Protein 9L37 (pdb70)

Secondary structure (DSSP, 8-state):
--EEEEEEESTTT-----TTSPPPBTTBTT-SS-TT-SSSSSS--HHHHHHHTS-SS-EEEEE---TT--S-TTTS--SS--HHHHHHHHHHHTTT--TTS---TTTEEEEEE--HHHHHHHTTTS-HHHHHHHHHHHHHHHHHHHHHHT--EEEEEPPP-GGGSHHHHTT-HHHHHHHHHHHHHHHHHHHHHHHHHHHHHSS-EEEEE-HHHHHHHHHHSGGGGT-S-SS-B-TTSSSSSEEETTEE-HHHHHHHHHHHHHHTGGGS--

Foldseek 3Di:
DEFEEEEEEAQLQWAPADLPAQFADQVQQARDDHQQHRHLANGHFLQSCLQPPLWPDHYHYDYLYYHQEAQDCVQPRTDPSHRLVSLVVCVVRPLQCDPSRNDAQQRYEYEYEHDPNVLVRCLVPDDLQPRLLVSLVSVLVSVVVSVVSHHAEYEYEQHALLLPFQVNVVVDPVSSVSSVVSSVSNRVVNVVSVVVVCVVVVRHHYFYHHNHVVLVVCQVPVVVLPEPHNYDEDCNNPNHQHNDRRYGHRSVRNVSSVVCSVRCVVVPTD

B-factor: mean 18.05, std 9.29, range [8.34, 75.76]

InterPro domains:
  IPR001087 GDSL lipase/esterase [PF00657] (42-294)
  IPR036514 SGNH hydrolase superfamily [G3DSA:3.40.50.1110] (28-302)
  IPR051058 GDSL Esterase/Lipase Enzyme [PTHR45648] (40-288)

Nearest PDB structures (foldseek):
  6uqz-assembly2_B  TM=7.767E-01  e=3.751E-15  Pseudomonas aeruginosa PAO1
  6ur1-assembly2_B  TM=7.594E-01  e=5.107E-15  Pseudomonas aeruginosa PAO1
  8a26-assembly1_A  TM=7.362E-01  e=2.245E-14  Legionella pneumophila str. Corby
  8h0c-assembly1_A  TM=7.164E-01  e=1.719E-13  Vibrio alginolyticus
  8h09-assembly1_A  TM=7.282E-01  e=3.465E-11  Vibrio alginolyticus

Radius of gyration: 17.54 Å; Cα contacts (8 Å, |Δi|>4): 556; chains: 1; bounding box: 45×49×35 Å

Structure (mmCIF, N/CA/C/O backbone):
data_9L37
#
_entry.id   9L37
#
_cell.length_a   79.234
_cell.length_b   79.234
_cell.length_c   92.052
_cell.angle_alpha   90.00
_cell.angle_beta   90.00
_cell.angle_gamma   120.00
#
_symmetry.space_group_name_H-M   'P 32 2 1'
#
loop_
_entity.id
_entity.type
_entity.pdbx_description
1 polymer 'Cellulose-binding GDSL lipase/acylhydrolase'
2 water water
#
loop_
_atom_site.group_PDB
_atom_site.id
_atom_site.type_symbol
_atom_site.label_atom_id
_atom_site.label_alt_id
_atom_site.label_comp_id
_atom_site.label_asym_id
_atom_site.label_entity_id
_atom_site.label_seq_id
_atom_site.pdbx_PDB_ins_code
_atom_site.Cartn_x
_atom_site.Cartn_y
_atom_site.Cartn_z
_atom_site.occupancy
_atom_site.B_iso_or_equiv
_atom_site.auth_seq_id
_atom_site.auth_comp_id
_atom_site.auth_asym_id
_atom_site.auth_atom_id
_atom_site.pdbx_PDB_model_num
ATOM 1 N N . ASN A 1 24 ? 27.639 28.876 1.383 1.00 48.03 24 ASN A N 1
ATOM 2 C CA . ASN A 1 24 ? 26.689 27.904 0.832 1.00 35.85 24 ASN A CA 1
ATOM 3 C C . ASN A 1 24 ? 27.279 26.513 0.730 1.00 30.05 24 ASN A C 1
ATOM 4 O O . ASN A 1 24 ? 27.695 26.080 -0.353 1.00 29.76 24 ASN A O 1
ATOM 9 N N . PRO A 1 25 ? 27.307 25.797 1.844 1.00 22.75 25 PRO A N 1
ATOM 10 C CA . PRO A 1 25 ? 27.920 24.472 1.840 1.00 16.96 25 PRO A CA 1
ATOM 11 C C . PRO A 1 25 ? 27.033 23.402 1.216 1.00 17.04 25 PRO A C 1
ATOM 12 O O . PRO A 1 25 ? 25.809 23.540 1.090 1.00 18.55 25 PRO A O 1
ATOM 16 N N . THR A 1 26 ? 27.698 22.322 0.833 1.00 15.35 26 THR A N 1
ATOM 17 C CA . THR A 1 26 ? 27.061 21.046 0.544 1.00 14.35 26 THR A CA 1
ATOM 18 C C . THR A 1 26 ? 27.228 20.194 1.788 1.00 13.99 26 THR A C 1
ATOM 19 O O . THR A 1 26 ? 28.344 20.074 2.295 1.00 14.18 26 THR A O 1
ATOM 23 N N . TYR A 1 27 ? 26.126 19.622 2.288 1.00 12.33 27 TYR A N 1
ATOM 24 C CA . TYR A 1 27 ? 26.145 18.759 3.473 1.00 11.29 27 TYR A CA 1
ATOM 25 C C . TYR A 1 27 ? 26.250 17.337 2.956 1.00 10.64 27 TYR A C 1
ATOM 26 O O . TYR A 1 27 ? 25.307 16.842 2.336 1.00 13.27 27 TYR A O 1
ATOM 35 N N . PHE A 1 28 ? 27.393 16.685 3.176 1.00 10.18 28 PHE A N 1
ATOM 36 C CA . PHE A 1 28 ? 27.684 15.368 2.579 1.00 10.10 28 PHE A CA 1
ATOM 37 C C . PHE A 1 28 ? 27.596 14.330 3.688 1.00 9.99 28 PHE A C 1
ATOM 38 O O . PHE A 1 28 ? 28.527 14.180 4.488 1.00 10.19 28 PHE A O 1
ATOM 46 N N . PHE A 1 29 ? 26.457 13.639 3.757 1.00 9.56 29 PHE A N 1
ATOM 47 C CA . PHE A 1 29 ? 26.225 12.577 4.748 1.00 8.69 29 PHE A CA 1
ATOM 48 C C . PHE A 1 29 ? 26.598 11.247 4.113 1.00 9.47 29 PHE A C 1
ATOM 49 O O . PHE A 1 29 ? 26.065 10.909 3.052 1.00 10.12 29 PHE A O 1
ATOM 57 N N . THR A 1 30 ? 27.526 10.508 4.739 1.00 9.63 30 THR A N 1
ATOM 58 C CA . THR A 1 30 ? 27.965 9.246 4.165 1.00 9.96 30 THR A CA 1
ATOM 59 C C . THR A 1 30 ? 27.724 8.102 5.137 1.00 9.70 30 THR A C 1
ATOM 60 O O . THR A 1 30 ? 27.717 8.271 6.361 1.00 10.35 30 THR A O 1
ATOM 64 N N . PHE A 1 31 ? 27.533 6.932 4.546 1.00 9.52 31 PHE A N 1
ATOM 65 C CA . PHE A 1 31 ? 27.131 5.701 5.204 1.00 10.49 31 PHE A CA 1
ATOM 66 C C . PHE A 1 31 ? 27.919 4.580 4.542 1.00 11.22 31 PHE A C 1
ATOM 67 O O . PHE A 1 31 ? 28.054 4.569 3.303 1.00 11.01 31 PHE A O 1
ATOM 75 N N . GLY A 1 32 ? 28.413 3.628 5.346 1.00 9.57 32 GLY A N 1
ATOM 76 C CA . GLY A 1 32 ? 29.230 2.579 4.747 1.00 10.16 32 GLY A CA 1
ATOM 77 C C . GLY A 1 32 ? 30.025 1.792 5.790 1.00 9.36 32 GLY A C 1
ATOM 78 O O . GLY A 1 32 ? 29.618 1.681 6.956 1.00 9.66 32 GLY A O 1
ATOM 79 N N . ASP A 1 33 ? 31.148 1.217 5.318 1.00 10.21 33 ASP A N 1
ATOM 80 C CA . ASP A 1 33 ? 31.908 0.220 6.081 1.00 10.10 33 ASP A CA 1
ATOM 81 C C . ASP A 1 33 ? 33.338 0.713 6.248 1.00 9.94 33 ASP A C 1
ATOM 82 O O . ASP A 1 33 ? 33.587 1.925 6.210 1.00 10.34 33 ASP A O 1
ATOM 87 N N . SER A 1 34 ? 34.290 -0.207 6.405 1.00 11.07 34 SER A N 1
ATOM 88 C CA . SER A 1 34 ? 35.673 0.203 6.682 1.00 11.92 34 SER A CA 1
ATOM 89 C C . SER A 1 34 ? 36.347 0.878 5.490 1.00 12.43 34 SER A C 1
ATOM 90 O O . SER A 1 34 ? 37.347 1.594 5.693 1.00 12.66 34 SER A O 1
ATOM 93 N N . TYR A 1 35 ? 35.798 0.731 4.281 1.00 11.38 35 TYR A N 1
ATOM 94 C CA . TYR A 1 35 ? 36.324 1.467 3.141 1.00 10.58 35 TYR A CA 1
ATOM 95 C C . TYR A 1 35 ? 35.971 2.943 3.232 1.00 12.57 35 TYR A C 1
ATOM 96 O O . TYR A 1 35 ? 36.534 3.765 2.481 1.00 12.04 35 TYR A O 1
ATOM 105 N N . SER A 1 36 ? 35.051 3.287 4.136 1.00 10.71 36 SER A N 1
ATOM 106 C CA . SER A 1 36 ? 34.598 4.655 4.316 1.00 10.62 36 SER A CA 1
ATOM 107 C C . SER A 1 36 ? 34.815 5.222 5.723 1.00 9.76 36 SER A C 1
ATOM 108 O O . SER A 1 36 ? 34.799 6.456 5.862 1.00 10.82 36 SER A O 1
ATOM 111 N N . GLN A 1 37 ? 35.063 4.391 6.731 1.00 10.05 37 GLN A N 1
ATOM 112 C CA . GLN A 1 37 ? 35.127 4.889 8.102 1.00 10.19 37 GLN A CA 1
ATOM 113 C C . GLN A 1 37 ? 36.185 5.978 8.262 1.00 11.37 37 GLN A C 1
ATOM 114 O O . GLN A 1 37 ? 37.290 5.903 7.686 1.00 11.68 37 GLN A O 1
ATOM 120 N N . THR A 1 38 ? 35.876 6.974 9.108 1.00 11.73 38 THR A N 1
ATOM 121 C CA . THR A 1 38 ? 36.884 7.887 9.626 1.00 11.04 38 THR A CA 1
ATOM 122 C C . THR A 1 38 ? 36.810 8.036 11.139 1.00 13.27 38 THR A C 1
ATOM 123 O O . THR A 1 38 ? 37.625 8.773 11.708 1.00 15.08 38 THR A O 1
ATOM 127 N N . GLY A 1 39 ? 35.858 7.398 11.801 1.00 12.65 39 GLY A N 1
ATOM 128 C CA . GLY A 1 39 ? 35.724 7.615 13.239 1.00 14.11 39 GLY A CA 1
ATOM 129 C C . GLY A 1 39 ? 35.032 8.905 13.642 1.00 12.87 39 GLY A C 1
ATOM 130 O O . GLY A 1 39 ? 35.151 9.325 14.803 1.00 13.21 39 GLY A O 1
ATOM 131 N N . PHE A 1 40 ? 34.258 9.470 12.733 1.00 13.68 40 PHE A N 1
ATOM 132 C CA . PHE A 1 40 ? 33.466 10.668 13.080 1.00 11.67 40 PHE A CA 1
ATOM 133 C C . PHE A 1 40 ? 32.458 10.374 14.194 1.00 14.29 40 PHE A C 1
ATOM 134 O O . PHE A 1 40 ? 31.701 9.417 14.094 1.00 15.27 40 PHE A O 1
ATOM 142 N N . SER A 1 41 ? 32.468 11.229 15.210 1.00 14.42 41 SER A N 1
ATOM 143 C CA . SER A 1 41 ? 31.484 11.135 16.308 1.00 13.56 41 SER A CA 1
ATOM 144 C C . SER A 1 41 ? 30.458 12.255 16.161 1.00 14.75 41 SER A C 1
ATOM 145 O O . SER A 1 41 ? 30.825 13.403 15.996 1.00 14.59 41 SER A O 1
ATOM 148 N N . ALA A 1 42 ? 29.200 11.886 16.313 1.00 14.54 42 ALA A N 1
ATOM 149 C CA . ALA A 1 42 ? 28.127 12.894 16.278 1.00 15.34 42 ALA A CA 1
ATOM 150 C C . ALA A 1 42 ? 28.152 13.771 17.532 1.00 15.03 42 ALA A C 1
ATOM 151 O O . ALA A 1 42 ? 27.475 14.783 17.555 1.00 20.05 42 ALA A O 1
ATOM 153 N N A SER A 1 43 ? 28.934 13.375 18.540 0.50 14.37 43 SER A N 1
ATOM 154 N N B SER A 1 43 ? 28.937 13.378 18.539 0.50 14.37 43 SER A N 1
ATOM 155 C CA A SER A 1 43 ? 29.058 14.194 19.776 0.50 16.03 43 SER A CA 1
ATOM 156 C CA B SER A 1 43 ? 29.064 14.187 19.781 0.50 16.03 43 SER A CA 1
ATOM 157 C C A SER A 1 43 ? 30.412 14.913 19.797 0.50 15.88 43 SER A C 1
ATOM 158 C C B SER A 1 43 ? 30.401 14.934 19.786 0.50 15.88 43 SER A C 1
ATOM 159 O O A SER A 1 43 ? 30.612 15.751 20.683 0.50 17.46 43 SER A O 1
ATOM 160 O O B SER A 1 43 ? 30.615 15.754 20.685 0.50 17.46 43 SER A O 1
ATOM 165 N N . GLY A 1 44 ? 31.187 14.775 18.719 1.00 14.46 44 GLY A N 1
ATOM 166 C CA . GLY A 1 44 ? 32.484 15.469 18.629 1.00 14.52 44 GLY A CA 1
ATOM 167 C C . GLY A 1 44 ? 32.371 16.788 17.890 1.00 14.86 44 GLY A C 1
ATOM 168 O O . GLY A 1 44 ? 31.259 17.216 17.595 1.00 15.23 44 GLY A O 1
ATOM 169 N N . THR A 1 45 ? 33.517 17.410 17.608 1.00 14.91 45 THR A N 1
ATOM 170 C CA . THR A 1 45 ? 33.520 18.702 16.889 1.00 13.02 45 THR A CA 1
ATOM 171 C C . THR A 1 45 ? 32.751 18.556 15.593 1.00 14.85 45 THR A C 1
ATOM 172 O O . THR A 1 45 ? 33.009 17.616 14.861 1.00 15.23 45 THR A O 1
ATOM 176 N N . GLN A 1 46 ? 31.844 19.491 15.336 1.00 14.43 46 GLN A N 1
ATOM 177 C CA . GLN A 1 46 ? 30.974 19.329 14.156 1.00 14.45 46 GLN A CA 1
ATOM 178 C C . GLN A 1 46 ? 31.599 20.027 12.946 1.00 12.83 46 GLN A C 1
ATOM 179 O O . GLN A 1 46 ? 32.407 20.933 13.105 1.00 15.48 46 GLN A O 1
ATOM 185 N N . PRO A 1 47 ? 31.246 19.581 11.741 1.00 12.07 47 PRO A N 1
ATOM 186 C CA . PRO A 1 47 ? 31.767 20.215 10.544 1.00 12.87 47 PRO A CA 1
ATOM 187 C C . PRO A 1 47 ? 31.518 21.707 10.433 1.00 14.84 47 PRO A C 1
ATOM 188 O O . PRO A 1 47 ? 30.431 22.178 10.771 1.00 1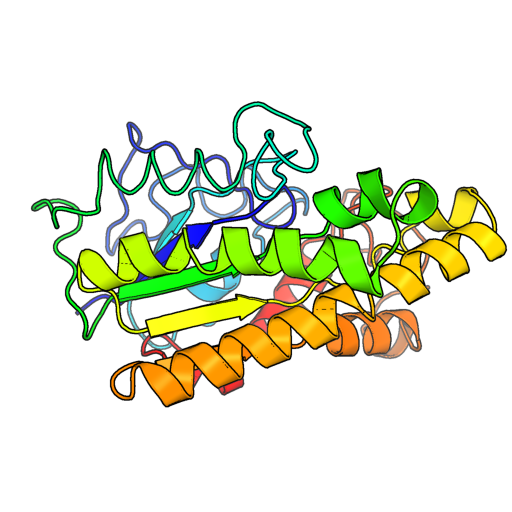5.00 47 PRO A O 1
ATOM 192 N N . SER A 1 48 ? 32.531 22.416 9.946 1.00 14.01 48 SER A N 1
ATOM 193 C CA . SER A 1 48 ? 32.430 23.873 9.732 1.00 13.20 48 SER A CA 1
ATOM 194 C C . SER A 1 48 ? 33.319 24.241 8.548 1.00 13.67 48 SER A C 1
ATOM 195 O O . SER A 1 48 ? 34.083 23.409 8.090 1.00 13.21 48 SER A O 1
ATOM 198 N N . ALA A 1 49 ? 33.194 25.483 8.116 1.00 15.20 49 ALA A N 1
ATOM 199 C CA . ALA A 1 49 ? 34.035 25.926 7.008 1.00 15.55 49 ALA A CA 1
ATOM 200 C C . ALA A 1 49 ? 35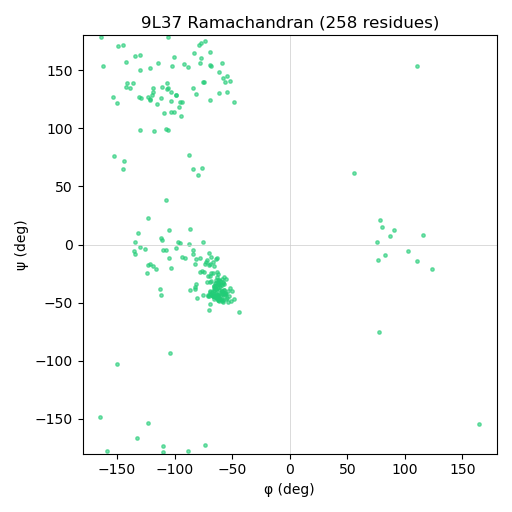.510 25.828 7.353 1.00 17.78 49 ALA A C 1
ATOM 201 O O . ALA A 1 49 ? 36.341 25.553 6.474 1.00 21.81 49 ALA A O 1
ATOM 203 N N . SER A 1 50 ? 35.861 26.071 8.606 1.00 16.10 50 SER A N 1
ATOM 204 C CA . SER A 1 50 ? 37.267 25.988 8.974 1.00 20.20 50 SER A CA 1
ATOM 205 C C . SER A 1 50 ? 37.684 24.555 9.289 1.00 21.63 50 SER A C 1
ATOM 206 O O . SER A 1 50 ? 38.879 24.288 9.473 1.00 20.87 50 SER A O 1
ATOM 209 N N . ASN A 1 51 ? 36.726 23.633 9.359 1.00 15.85 51 ASN A N 1
ATOM 210 C CA . ASN A 1 51 ? 37.018 22.236 9.790 1.00 15.22 51 ASN A CA 1
ATOM 211 C C . ASN A 1 51 ? 35.974 21.343 9.123 1.00 12.36 51 ASN A C 1
ATOM 212 O O . ASN A 1 51 ? 35.042 20.900 9.775 1.00 13.58 51 ASN A O 1
ATOM 217 N N . PRO A 1 52 ? 36.118 21.076 7.824 1.00 11.64 52 PRO A N 1
ATOM 218 C CA . PRO A 1 52 ? 35.016 20.428 7.093 1.00 11.23 52 PRO A CA 1
ATOM 219 C C . PRO A 1 52 ? 34.754 19.008 7.494 1.00 12.97 52 PRO A C 1
ATOM 220 O O . PRO A 1 52 ? 33.633 18.551 7.264 1.00 11.26 52 PRO A O 1
ATOM 224 N N . MET A 1 53 ? 35.724 18.277 8.044 1.00 12.09 53 MET A N 1
ATOM 225 C CA . MET A 1 53 ? 35.446 16.915 8.475 1.00 10.54 53 MET A CA 1
ATOM 226 C C . MET A 1 53 ? 34.802 16.839 9.855 1.00 11.61 53 MET A C 1
ATOM 227 O O . MET A 1 53 ? 34.270 15.783 10.207 1.00 11.59 53 MET A O 1
ATOM 232 N N . GLY A 1 54 ? 34.878 17.916 10.623 1.00 12.01 54 GLY A N 1
ATOM 233 C CA . GLY A 1 54 ? 34.402 17.916 12.017 1.00 11.96 54 GLY A CA 1
ATOM 234 C C . GLY A 1 54 ? 35.383 17.235 12.961 1.00 12.26 54 GLY A C 1
ATOM 235 O O . GLY A 1 54 ? 36.060 17.930 13.712 1.00 13.42 54 GLY A O 1
ATOM 236 N N . ASN A 1 55 ? 35.419 15.915 12.919 1.00 11.76 55 ASN A N 1
ATOM 237 C CA . ASN A 1 55 ? 36.305 15.117 13.782 1.00 11.20 55 ASN A CA 1
ATOM 238 C C . ASN A 1 55 ? 36.383 13.744 13.122 1.00 10.93 55 ASN A C 1
ATOM 239 O O . ASN A 1 55 ? 35.456 13.394 12.372 1.00 11.20 55 ASN A O 1
ATOM 244 N N . PRO A 1 56 ? 37.472 12.991 13.322 1.00 11.08 56 PRO A N 1
ATOM 245 C CA . PRO A 1 56 ? 38.755 13.459 13.855 1.00 11.16 56 PRO A CA 1
ATOM 246 C C . PRO A 1 56 ? 39.455 14.288 12.764 1.00 13.45 56 PRO A C 1
ATOM 247 O O . PRO A 1 56 ? 38.868 14.582 11.727 1.00 13.19 56 PRO A O 1
ATOM 251 N N . ASP A 1 57 ? 40.721 14.691 12.968 1.00 15.90 57 ASP A N 1
ATOM 252 C CA . ASP A 1 57 ? 41.457 15.412 11.938 1.00 14.13 57 ASP A CA 1
ATOM 253 C C . ASP A 1 57 ? 41.465 14.623 10.632 1.00 12.98 57 ASP A C 1
ATOM 254 O O . ASP A 1 57 ? 41.514 13.382 10.631 1.00 15.11 57 ASP A O 1
ATOM 259 N N . LEU A 1 58 ? 41.413 15.366 9.522 1.00 15.07 58 LEU A N 1
ATOM 260 C CA . LEU A 1 58 ? 41.583 14.805 8.183 1.00 13.93 58 LEU A CA 1
ATOM 261 C C . LEU A 1 58 ? 42.811 13.921 8.163 1.00 17.29 58 LEU A C 1
ATOM 262 O O . LEU A 1 58 ? 43.917 14.366 8.513 1.00 17.20 58 LEU A O 1
ATOM 267 N N . GLY A 1 59 ? 42.601 12.652 7.785 1.00 16.47 59 GLY A N 1
ATOM 268 C CA . GLY A 1 59 ? 43.675 11.686 7.673 1.00 17.03 59 GLY A CA 1
ATOM 269 C C . GLY A 1 59 ? 43.751 10.708 8.823 1.00 16.66 59 GLY A C 1
ATOM 270 O O . GLY A 1 59 ? 44.573 9.783 8.775 1.00 20.23 59 GLY A O 1
ATOM 271 N N . ILE A 1 60 ? 42.924 10.885 9.866 1.00 16.02 60 ILE A N 1
ATOM 272 C CA . ILE A 1 60 ? 42.872 9.969 10.995 1.00 17.51 60 ILE A CA 1
ATOM 273 C C . ILE A 1 60 ? 41.633 9.075 10.840 1.00 16.75 60 ILE A C 1
ATOM 274 O O . ILE A 1 60 ? 40.628 9.465 10.230 1.00 15.45 60 ILE A O 1
ATOM 279 N N . GLY A 1 61 ? 41.685 7.872 11.427 1.00 14.80 61 GLY A N 1
ATOM 280 C CA . GLY A 1 61 ? 40.538 7.007 11.600 1.00 14.81 61 GLY A CA 1
ATOM 281 C C . GLY A 1 61 ? 40.221 6.075 10.450 1.00 12.27 61 GLY A C 1
ATOM 282 O O . GLY A 1 61 ? 39.176 5.406 10.483 1.00 13.42 61 GLY A O 1
ATOM 283 N N . THR A 1 62 ? 41.073 5.998 9.435 1.00 14.36 62 THR A N 1
ATOM 284 C CA . THR A 1 62 ? 40.754 5.307 8.198 1.00 13.09 62 THR A CA 1
ATOM 285 C C . THR A 1 62 ? 41.510 3.986 8.131 1.00 11.27 62 THR A C 1
ATOM 286 O O . THR A 1 62 ? 42.320 3.654 8.984 1.00 13.32 62 THR A O 1
ATOM 290 N N . THR A 1 63 ? 41.260 3.255 7.044 1.00 12.49 63 THR A N 1
ATOM 291 C CA . THR A 1 63 ? 41.989 2.033 6.715 1.00 11.12 63 THR A CA 1
ATOM 292 C C . THR A 1 63 ? 42.941 2.256 5.537 1.00 11.32 63 THR A C 1
ATOM 293 O O . THR A 1 63 ? 43.112 1.380 4.678 1.00 12.84 63 THR A O 1
ATOM 297 N N . THR A 1 64 ? 43.592 3.435 5.480 1.00 13.12 64 THR A N 1
ATOM 298 C CA . THR A 1 64 ? 44.415 3.818 4.295 1.00 12.46 64 THR A CA 1
ATOM 299 C C . THR A 1 64 ? 45.757 4.417 4.650 1.00 11.98 64 THR A C 1
ATOM 300 O O . THR A 1 64 ? 46.503 4.664 3.717 1.00 14.10 64 THR A O 1
ATOM 304 N N . ASN A 1 65 ? 46.046 4.650 5.921 1.00 12.20 65 ASN A N 1
ATOM 305 C CA . ASN A 1 65 ? 47.225 5.380 6.394 1.00 13.07 65 ASN A CA 1
ATOM 306 C C . ASN A 1 65 ? 47.097 6.893 6.209 1.00 14.25 65 ASN A C 1
ATOM 307 O O . ASN A 1 65 ? 48.031 7.614 6.565 1.00 15.89 65 ASN A O 1
ATOM 312 N N . GLY A 1 66 ? 45.976 7.401 5.709 1.00 12.82 66 GLY A N 1
ATOM 313 C CA . GLY A 1 66 ? 45.861 8.830 5.492 1.00 12.77 66 GLY A CA 1
ATOM 314 C C . GLY A 1 66 ? 44.405 9.176 5.279 1.00 12.11 66 GLY A C 1
ATOM 315 O O . GLY A 1 66 ? 43.495 8.490 5.761 1.00 12.75 66 GLY A O 1
ATOM 316 N N . PRO A 1 67 ? 44.144 10.206 4.476 1.00 12.40 67 PRO A N 1
ATOM 317 C CA . PRO A 1 67 ? 42.759 10.434 4.055 1.00 11.26 67 PRO A CA 1
ATOM 318 C C . PRO A 1 67 ? 42.218 9.223 3.310 1.00 11.89 67 PRO A C 1
ATOM 319 O O . PRO A 1 67 ? 42.959 8.415 2.724 1.00 11.76 67 PRO A O 1
ATOM 323 N N . ASN A 1 68 ? 40.885 9.101 3.326 1.00 10.80 68 ASN A N 1
ATOM 324 C CA . ASN A 1 68 ? 40.218 8.167 2.444 1.00 11.17 68 ASN A CA 1
ATOM 325 C C . ASN A 1 68 ? 39.440 8.940 1.377 1.00 11.58 68 ASN A C 1
ATOM 326 O O . ASN A 1 68 ? 39.521 10.165 1.304 1.00 11.79 68 ASN A O 1
ATOM 331 N N . TRP A 1 69 ? 38.659 8.213 0.567 1.00 12.61 69 TRP A N 1
ATOM 332 C CA . TRP A 1 69 ? 37.970 8.853 -0.564 1.00 10.98 69 TRP A CA 1
ATOM 333 C C . TRP A 1 69 ? 37.057 9.984 -0.099 1.00 10.58 69 TRP A C 1
ATOM 334 O O . TRP A 1 69 ? 36.940 10.996 -0.809 1.00 11.59 69 TRP A O 1
ATOM 345 N N . ILE A 1 70 ? 36.454 9.856 1.095 1.00 11.58 70 ILE A N 1
ATOM 346 C CA . ILE A 1 70 ? 35.582 10.920 1.596 1.00 10.82 70 ILE A CA 1
ATOM 347 C C . ILE A 1 70 ? 36.400 12.140 1.996 1.00 10.00 70 ILE A C 1
ATOM 348 O O . ILE A 1 70 ? 36.025 13.272 1.700 1.00 12.22 70 ILE A O 1
ATOM 353 N N . GLY A 1 71 ? 37.520 11.924 2.690 1.00 10.15 71 GLY A N 1
ATOM 354 C CA . GLY A 1 71 ? 38.412 13.028 3.027 1.00 12.06 71 GLY A CA 1
ATOM 355 C C . GLY A 1 71 ? 38.924 13.752 1.794 1.00 10.77 71 GLY A C 1
ATOM 356 O O . GLY A 1 71 ? 38.973 14.996 1.746 1.00 12.09 71 GLY A O 1
ATOM 357 N N . TYR A 1 72 ? 39.305 12.989 0.767 1.00 11.52 72 TYR A N 1
ATOM 358 C CA . TYR A 1 72 ? 39.729 13.610 -0.486 1.00 12.38 72 TYR A CA 1
ATOM 359 C C . TYR A 1 72 ? 38.582 14.340 -1.194 1.00 11.07 72 TYR A C 1
ATOM 360 O O . TYR A 1 72 ? 38.772 15.464 -1.699 1.00 12.15 72 TYR A O 1
ATOM 369 N N . LEU A 1 73 ? 37.393 13.719 -1.273 1.00 11.95 73 LEU A N 1
ATOM 370 C CA . LEU A 1 73 ? 36.275 14.423 -1.909 1.00 12.54 73 LEU A CA 1
ATOM 371 C C . LEU A 1 73 ? 35.926 15.710 -1.178 1.00 11.08 73 LEU A C 1
ATOM 372 O O . LEU A 1 73 ? 35.506 16.685 -1.809 1.00 12.98 73 LEU A O 1
ATOM 377 N N . THR A 1 74 ? 36.089 15.724 0.144 1.00 12.35 74 THR A N 1
ATOM 378 C CA . THR A 1 74 ? 35.633 16.868 0.921 1.00 11.49 74 THR A CA 1
ATOM 379 C C . THR A 1 74 ? 36.642 18.007 0.895 1.00 13.23 74 THR A C 1
ATOM 380 O O . THR A 1 74 ? 36.254 19.177 0.844 1.00 14.09 74 THR A O 1
ATOM 384 N N . THR A 1 75 ? 37.925 17.679 0.899 1.00 13.64 75 THR A N 1
ATOM 385 C CA . THR A 1 75 ? 38.933 18.706 1.129 1.00 13.49 75 THR A CA 1
ATOM 386 C C . THR A 1 75 ? 39.867 18.946 -0.034 1.00 16.39 75 THR A C 1
ATOM 387 O O . THR A 1 75 ? 40.491 20.020 -0.064 1.00 15.49 75 THR A O 1
ATOM 391 N N . THR A 1 76 ? 40.011 18.001 -0.963 1.00 13.43 76 THR A N 1
ATOM 392 C CA . THR A 1 76 ? 40.950 18.118 -2.077 1.00 15.89 76 THR A CA 1
ATOM 393 C C . THR A 1 76 ? 40.253 18.265 -3.420 1.00 14.51 76 THR A C 1
ATOM 394 O O . THR A 1 76 ? 40.663 19.100 -4.242 1.00 20.58 76 THR A O 1
ATOM 398 N N . GLU A 1 77 ? 39.202 17.480 -3.672 1.00 14.12 77 GLU A N 1
ATOM 399 C CA . GLU A 1 77 ? 38.506 17.473 -4.960 1.00 14.70 77 GLU A CA 1
ATOM 400 C C . GLU A 1 77 ? 37.287 18.372 -4.963 1.00 16.83 77 GLU A C 1
ATOM 401 O O . GLU A 1 77 ? 36.602 18.453 -5.990 1.00 16.49 77 GLU A O 1
ATOM 407 N N . ASN A 1 78 ? 37.011 19.064 -3.860 1.00 14.48 78 ASN A N 1
ATOM 408 C CA . ASN A 1 78 ? 35.793 19.868 -3.758 1.00 14.60 78 ASN A CA 1
ATOM 409 C C . ASN A 1 78 ? 35.927 21.145 -4.603 1.00 16.19 78 ASN A C 1
ATOM 410 O O . ASN A 1 78 ? 36.987 21.778 -4.643 1.00 18.94 78 ASN A O 1
ATOM 415 N N . ALA A 1 79 ? 34.842 21.519 -5.275 1.00 14.98 79 ALA A N 1
ATOM 416 C CA . ALA A 1 79 ? 34.778 22.755 -6.049 1.00 16.36 79 ALA A CA 1
ATOM 417 C C . ALA A 1 79 ? 34.200 23.913 -5.247 1.00 17.90 79 ALA A C 1
ATOM 418 O O . ALA A 1 79 ? 34.249 25.060 -5.707 1.00 19.36 79 ALA A O 1
ATOM 420 N N . SER A 1 80 ? 33.638 23.631 -4.077 1.00 16.76 80 SER A N 1
ATOM 421 C CA . SER A 1 80 ? 33.003 24.601 -3.186 1.00 17.22 80 SER A CA 1
ATOM 422 C C . SER A 1 80 ? 33.008 23.947 -1.806 1.00 14.73 80 SER A C 1
ATOM 423 O O . SER A 1 80 ? 33.512 22.830 -1.646 1.00 15.99 80 SER A O 1
ATOM 426 N N . LEU A 1 81 ? 32.431 24.626 -0.814 1.00 14.82 81 LEU A N 1
ATOM 427 C CA . LEU A 1 81 ? 32.519 24.135 0.560 1.00 14.46 81 LEU A CA 1
ATOM 428 C C . LEU A 1 81 ? 31.682 22.859 0.714 1.00 13.62 81 LEU A C 1
ATOM 429 O O . LEU A 1 81 ? 30.463 22.866 0.460 1.00 15.03 81 LEU A O 1
ATOM 434 N N . VAL A 1 82 ? 32.324 21.791 1.171 1.00 12.23 82 VAL A N 1
ATOM 435 C CA . VAL A 1 82 ? 31.673 20.511 1.481 1.00 11.19 82 VAL A CA 1
ATOM 436 C C . VAL A 1 82 ? 31.880 20.239 2.966 1.00 12.13 82 VAL A C 1
ATOM 437 O O . VAL A 1 82 ? 33.003 20.350 3.474 1.00 13.00 82 VAL A O 1
ATOM 441 N N . LEU A 1 83 ? 30.804 19.890 3.665 1.00 11.63 83 LEU A N 1
ATOM 442 C CA . LEU A 1 83 ? 30.877 19.533 5.081 1.00 10.72 83 LEU A CA 1
ATOM 443 C C . LEU A 1 83 ? 30.562 18.045 5.194 1.00 12.26 83 LEU A C 1
ATOM 444 O O . LEU A 1 83 ? 29.511 17.590 4.699 1.00 11.25 83 LEU A O 1
ATOM 449 N N . SER A 1 84 ? 31.464 17.288 5.830 1.00 11.60 84 SER A N 1
ATOM 450 C CA . SER A 1 84 ? 31.371 15.828 5.857 1.00 9.92 84 SER A CA 1
ATOM 451 C C . SER A 1 84 ? 30.848 15.346 7.211 1.00 10.98 84 SER A C 1
ATOM 452 O O . SER A 1 84 ? 31.464 15.607 8.253 1.00 11.49 84 SER A O 1
ATOM 455 N N . TYR A 1 85 ? 29.743 14.583 7.184 1.00 10.14 85 TYR A N 1
ATOM 456 C CA . TYR A 1 85 ? 29.175 13.908 8.383 1.00 9.52 85 TYR A CA 1
ATOM 457 C C . TYR A 1 85 ? 29.254 12.444 8.036 1.00 10.60 85 TYR A C 1
ATOM 458 O O . TYR A 1 85 ? 28.355 11.932 7.383 1.00 10.76 85 TYR A O 1
ATOM 467 N N . ASN A 1 86 ? 30.290 11.778 8.510 1.00 9.61 86 ASN A N 1
ATOM 468 C CA . ASN A 1 86 ? 30.624 10.445 8.005 1.00 9.17 86 ASN A CA 1
ATOM 469 C C . ASN A 1 86 ? 30.254 9.361 9.001 1.00 9.54 86 ASN A C 1
ATOM 470 O O . ASN A 1 86 ? 31.005 9.077 9.934 1.00 11.43 86 ASN A O 1
ATOM 475 N N . LEU A 1 87 ? 29.092 8.749 8.768 1.00 9.96 87 LEU A N 1
ATOM 476 C CA . LEU A 1 87 ? 28.521 7.784 9.701 1.00 9.73 87 LEU A CA 1
ATOM 477 C C . LEU A 1 87 ? 29.001 6.355 9.464 1.00 11.21 87 LEU A C 1
ATOM 478 O O . LEU A 1 87 ? 28.600 5.457 10.215 1.00 11.43 87 LEU A O 1
ATOM 483 N N . ALA A 1 88 ? 29.871 6.124 8.483 1.00 10.56 88 ALA A N 1
ATOM 484 C CA . ALA A 1 88 ? 30.349 4.783 8.165 1.00 8.97 88 ALA A CA 1
ATOM 485 C C . ALA A 1 88 ? 31.091 4.145 9.334 1.00 11.51 88 ALA A C 1
ATOM 486 O O . ALA A 1 88 ? 31.748 4.816 10.137 1.00 11.91 88 ALA A O 1
ATOM 488 N N . ALA A 1 89 ? 30.995 2.822 9.418 1.00 9.94 89 ALA A N 1
ATOM 489 C CA . ALA A 1 89 ? 31.610 2.096 10.525 1.00 11.64 89 ALA A CA 1
ATOM 490 C C . ALA A 1 89 ? 32.193 0.782 10.021 1.00 11.38 89 ALA A C 1
ATOM 491 O O . ALA A 1 89 ? 31.567 0.059 9.233 1.00 10.34 89 ALA A O 1
ATOM 493 N N . GLY A 1 90 ? 33.397 0.476 10.469 1.00 12.12 90 GLY A N 1
ATOM 494 C CA . GLY A 1 90 ? 33.996 -0.816 10.168 1.00 10.67 90 GLY A CA 1
ATOM 495 C C . GLY A 1 90 ? 33.104 -1.980 10.518 1.00 11.49 90 GLY A C 1
ATOM 496 O O . GLY A 1 90 ? 32.433 -1.953 11.556 1.00 12.22 90 GLY A O 1
ATOM 497 N N . GLY A 1 91 ? 33.073 -3.016 9.676 1.00 12.80 91 GLY A N 1
ATOM 498 C CA . GLY A 1 91 ? 32.281 -4.225 9.977 1.00 13.11 91 GLY A CA 1
ATOM 499 C C . GLY A 1 91 ? 30.801 -4.075 9.660 1.00 15.50 91 GLY A C 1
ATOM 500 O O . GLY A 1 91 ? 30.028 -4.871 10.171 1.00 15.09 91 GLY A O 1
ATOM 501 N N . ALA A 1 92 ? 30.432 -3.059 8.887 1.00 9.94 92 ALA A N 1
ATOM 502 C CA . ALA A 1 92 ? 29.024 -2.873 8.604 1.00 10.16 92 ALA A CA 1
ATOM 503 C C . ALA A 1 92 ? 28.555 -3.727 7.435 1.00 10.03 92 ALA A C 1
ATOM 504 O O . ALA A 1 92 ? 29.163 -3.716 6.347 1.00 11.63 92 ALA A O 1
ATOM 506 N N . THR A 1 93 ? 27.396 -4.349 7.659 1.00 9.92 93 THR A N 1
ATOM 507 C CA . THR A 1 93 ? 26.623 -4.950 6.571 1.00 10.33 93 THR A CA 1
ATOM 508 C C . THR A 1 93 ? 25.375 -4.073 6.432 1.00 9.63 93 THR A C 1
ATOM 509 O O . THR A 1 93 ? 25.261 -3.095 7.160 1.00 10.64 93 THR A O 1
ATOM 513 N N . ILE A 1 94 ? 24.468 -4.410 5.524 1.00 9.40 94 ILE A N 1
ATOM 514 C CA . ILE A 1 94 ? 23.285 -3.583 5.310 1.00 9.27 94 ILE A CA 1
ATOM 515 C C . ILE A 1 94 ? 22.348 -3.655 6.505 1.00 11.62 94 ILE A C 1
ATOM 516 O O . ILE A 1 94 ? 21.890 -2.620 7.010 1.00 10.45 94 ILE A O 1
ATOM 521 N N . ASP A 1 95 ? 22.002 -4.864 6.949 1.00 9.92 95 ASP A N 1
ATOM 522 C CA . ASP A 1 95 ? 21.090 -5.015 8.087 1.00 10.71 95 ASP A CA 1
ATOM 523 C C . ASP A 1 95 ? 21.409 -6.348 8.732 1.00 10.10 95 ASP A C 1
ATOM 524 O O . ASP A 1 95 ? 21.404 -7.382 8.043 1.00 10.91 95 ASP A O 1
ATOM 529 N N . ASN A 1 96 ? 21.655 -6.339 10.035 1.00 10.02 96 ASN A N 1
ATOM 530 C CA . ASN A 1 96 ? 22.020 -7.584 10.764 1.00 10.19 96 ASN A CA 1
ATOM 531 C C . ASN A 1 96 ? 20.890 -8.629 10.731 1.00 10.61 96 ASN A C 1
ATOM 532 O O . ASN A 1 96 ? 21.155 -9.767 11.112 1.00 11.52 96 ASN A O 1
ATOM 537 N N . ALA A 1 97 ? 19.681 -8.248 10.304 1.00 10.49 97 ALA A N 1
ATOM 538 C CA . ALA A 1 97 ? 18.628 -9.249 10.142 1.00 11.21 97 ALA A CA 1
ATOM 539 C C . ALA A 1 97 ? 18.785 -10.059 8.869 1.00 13.46 97 ALA A C 1
ATOM 540 O O . ALA A 1 97 ? 18.088 -11.074 8.704 1.00 15.12 97 ALA A O 1
ATOM 542 N N . LEU A 1 98 ? 19.667 -9.627 7.963 1.00 11.54 98 LEU A N 1
ATOM 543 C CA . LEU A 1 98 ? 19.997 -10.349 6.739 1.00 10.68 98 LEU A CA 1
ATOM 544 C C . LEU A 1 98 ? 21.357 -10.996 6.960 1.00 10.82 98 LEU A C 1
ATOM 545 O O . LEU A 1 98 ? 21.425 -12.099 7.511 1.00 13.40 98 LEU A O 1
ATOM 550 N N . VAL A 1 99 ? 22.421 -10.317 6.564 1.00 11.20 99 VAL A N 1
ATOM 551 C CA . VAL A 1 99 ? 23.797 -10.818 6.834 1.00 11.65 99 VAL A CA 1
ATOM 552 C C . VAL A 1 99 ? 24.340 -10.049 8.047 1.00 11.72 99 VAL A C 1
ATOM 553 O O . VAL A 1 99 ? 24.493 -8.843 7.972 1.00 11.30 99 VAL A O 1
ATOM 557 N N . PRO A 1 100 ? 24.569 -10.720 9.186 1.00 10.91 100 PRO A N 1
ATOM 558 C CA . PRO A 1 100 ? 25.048 -10.022 10.357 1.00 11.11 100 PRO A CA 1
ATOM 559 C C . PRO A 1 100 ? 26.561 -9.905 10.449 1.00 11.93 100 PRO A C 1
ATOM 560 O O . PRO A 1 100 ? 27.296 -10.726 9.930 1.00 13.70 100 PRO A O 1
ATOM 564 N N . PHE A 1 101 ? 26.982 -8.853 11.123 1.00 11.10 101 PHE A N 1
ATOM 565 C CA . PHE A 1 101 ? 28.434 -8.634 11.347 1.00 11.92 101 PHE A CA 1
ATOM 566 C C . PHE A 1 101 ? 28.593 -7.879 12.675 1.00 14.30 101 PHE A C 1
ATOM 567 O O . PHE A 1 101 ? 28.611 -8.553 13.707 1.00 18.75 101 PHE A O 1
ATOM 575 N N . TYR A 1 102 ? 28.846 -6.583 12.623 1.00 12.38 102 TYR A N 1
ATOM 576 C CA . TYR A 1 102 ? 29.011 -5.767 13.846 1.00 11.77 102 TYR A CA 1
ATOM 577 C C . TYR A 1 102 ? 27.701 -5.010 14.103 1.00 11.32 102 TYR A C 1
ATOM 578 O O . TYR A 1 102 ? 26.886 -4.868 13.208 1.00 12.83 102 TYR A O 1
ATOM 587 N N . PRO A 1 103 ? 27.488 -4.518 15.334 1.00 10.33 103 PRO A N 1
ATOM 588 C CA . PRO A 1 103 ? 26.226 -3.868 15.640 1.00 10.17 103 PRO A CA 1
ATOM 589 C C . PRO A 1 103 ? 25.954 -2.614 14.818 1.00 10.32 103 PRO A C 1
ATOM 590 O O . PRO A 1 103 ? 24.796 -2.345 14.532 1.00 10.02 103 PRO A O 1
ATOM 594 N N . GLY A 1 104 ? 27.022 -1.914 14.424 1.00 11.32 104 GLY A N 1
ATOM 595 C CA . GLY A 1 104 ? 26.860 -0.716 13.602 1.00 10.22 104 GLY A CA 1
ATOM 596 C C . GLY A 1 104 ? 26.621 -0.961 12.125 1.00 9.39 104 GLY A C 1
ATOM 597 O O . GLY A 1 104 ? 27.413 -0.499 11.274 1.00 10.96 104 GLY A O 1
ATOM 598 N N . ASP A 1 105 ? 25.532 -1.677 11.819 1.00 9.35 105 ASP A N 1
ATOM 599 C CA . ASP A 1 105 ? 25.209 -1.943 10.428 1.00 9.25 105 ASP A CA 1
ATOM 600 C C . ASP A 1 105 ? 24.678 -0.675 9.752 1.00 9.92 105 ASP A C 1
ATOM 601 O O . ASP A 1 105 ? 24.533 0.393 10.364 1.00 10.58 105 ASP A O 1
ATOM 606 N N . LEU A 1 106 ? 24.431 -0.769 8.434 1.00 9.09 106 LEU A N 1
ATOM 607 C CA . LEU A 1 106 ? 23.901 0.391 7.731 1.00 9.09 106 LEU A CA 1
ATOM 608 C C . LEU A 1 106 ? 22.586 0.837 8.340 1.00 9.09 106 LEU A C 1
ATOM 609 O O . LEU A 1 106 ? 22.340 2.042 8.461 1.00 10.10 106 LEU A O 1
ATOM 614 N N . ALA A 1 107 ? 21.704 -0.106 8.722 1.00 8.70 107 ALA A N 1
ATOM 615 C CA . ALA A 1 107 ? 20.442 0.309 9.350 1.00 10.20 107 ALA A CA 1
ATOM 616 C C . ALA A 1 107 ? 20.689 1.188 10.570 1.00 10.04 107 ALA A C 1
ATOM 617 O O . ALA A 1 107 ? 20.022 2.216 10.752 1.00 9.91 107 ALA A O 1
ATOM 619 N N . SER A 1 108 ? 21.678 0.823 11.401 1.00 10.05 108 SER A N 1
ATOM 620 C CA A SER A 1 108 ? 21.993 1.619 12.582 0.58 9.30 108 SER A CA 1
ATOM 621 C CA B SER A 1 108 ? 21.953 1.632 12.577 0.42 9.27 108 SER A CA 1
ATOM 622 C C . SER A 1 108 ? 22.570 2.978 12.214 1.00 9.85 108 SER A C 1
ATOM 623 O O . SER A 1 108 ? 22.395 3.949 12.960 1.00 9.86 108 SER A O 1
ATOM 628 N N . GLN A 1 109 ? 23.275 3.064 11.089 1.00 8.54 109 GLN A N 1
ATOM 629 C CA . GLN A 1 109 ? 23.791 4.358 10.652 1.00 9.18 109 GLN A CA 1
ATOM 630 C C . GLN A 1 109 ? 22.655 5.270 10.219 1.00 9.73 109 GLN A C 1
ATOM 631 O O . GLN A 1 109 ? 22.676 6.485 10.493 1.00 9.97 109 GLN A O 1
ATOM 637 N N . PHE A 1 110 ? 21.671 4.730 9.538 1.00 8.46 110 PHE A N 1
ATOM 638 C CA . PHE A 1 110 ? 20.484 5.549 9.172 1.00 8.43 110 PHE A CA 1
ATOM 639 C C . PHE A 1 110 ? 19.728 5.962 10.434 1.00 10.18 110 PHE A C 1
ATOM 640 O O . PHE A 1 110 ? 19.211 7.064 10.472 1.00 10.09 110 PHE A O 1
ATOM 648 N N . ARG A 1 111 ? 19.688 5.087 11.426 1.00 8.79 111 ARG A N 1
ATOM 649 C CA A ARG A 1 111 ? 19.049 5.466 12.717 0.52 10.00 111 ARG A CA 1
ATOM 650 C CA B ARG A 1 111 ? 19.050 5.466 12.717 0.48 10.00 111 ARG A CA 1
ATOM 651 C C . ARG A 1 111 ? 19.782 6.651 13.437 1.00 9.04 111 ARG A C 1
ATOM 652 O O . ARG A 1 111 ? 19.286 7.727 14.027 1.00 9.64 111 ARG A O 1
ATOM 667 N N . LEU A 1 112 ? 21.113 6.560 13.368 1.00 9.25 112 LEU A N 1
ATOM 668 C CA . LEU A 1 112 ? 21.923 7.664 13.943 1.00 9.08 112 LEU A CA 1
ATOM 669 C C . LEU A 1 112 ? 21.608 8.965 13.183 1.00 8.76 112 LEU A C 1
ATOM 670 O O . LEU A 1 112 ? 21.457 10.000 13.808 1.00 10.51 112 LEU A O 1
ATOM 675 N N . PHE A 1 113 ? 21.540 8.882 11.860 1.00 8.95 113 PHE A N 1
ATOM 676 C CA . PHE A 1 113 ? 21.129 10.067 11.064 1.00 8.34 113 PHE A CA 1
ATOM 677 C C . PHE A 1 113 ? 19.746 10.555 11.523 1.00 9.62 113 PHE A C 1
ATOM 678 O O . PHE A 1 113 ? 19.563 11.731 11.742 1.00 9.92 113 PHE A O 1
ATOM 686 N N A GLU A 1 114 ? 18.786 9.634 11.597 0.50 9.42 114 GLU A N 1
ATOM 687 N N B GLU A 1 114 ? 18.783 9.636 11.596 0.50 9.42 114 GLU A N 1
ATOM 688 C CA A GLU A 1 114 ? 17.420 10.008 12.040 0.50 10.17 114 GLU A CA 1
ATOM 689 C CA B GLU A 1 114 ? 17.413 10.003 12.044 0.50 10.17 114 GLU A CA 1
ATOM 690 C C A GLU A 1 114 ? 17.467 10.689 13.414 0.50 10.84 114 GLU A C 1
ATOM 691 C C B GLU A 1 114 ? 17.462 10.686 13.416 0.50 10.84 114 GLU A C 1
ATOM 692 O O A GLU A 1 114 ? 16.744 11.673 13.614 0.50 12.59 114 GLU A O 1
ATOM 693 O O B GLU A 1 114 ? 16.751 11.680 13.612 0.50 12.59 114 GLU A O 1
ATOM 704 N N . ASP A 1 115 ? 18.325 10.200 14.308 1.00 10.59 115 ASP A N 1
ATOM 705 C CA . ASP A 1 115 ? 18.390 10.756 15.684 1.00 10.56 115 ASP A CA 1
ATOM 706 C C . ASP A 1 115 ? 19.029 12.137 15.743 1.00 12.50 115 ASP A C 1
ATOM 707 O O . ASP A 1 115 ? 18.607 12.938 16.570 1.00 15.15 115 ASP A O 1
ATOM 712 N N . VAL A 1 116 ? 20.015 12.405 14.904 1.00 11.11 116 VAL A N 1
ATOM 713 C CA . VAL A 1 116 ? 20.788 13.668 15.069 1.00 12.00 116 VAL A CA 1
ATOM 714 C C . VAL A 1 116 ? 20.597 14.696 13.943 1.00 11.48 116 VAL A C 1
ATOM 715 O O . VAL A 1 116 ? 20.552 15.872 14.250 1.00 13.49 116 VAL A O 1
ATOM 719 N N . TYR A 1 117 ? 20.493 14.265 12.699 1.00 9.94 117 TYR A N 1
ATOM 720 C CA . TYR A 1 117 ? 20.545 15.250 11.581 1.00 10.54 117 TYR A CA 1
ATOM 721 C C . TYR A 1 117 ? 19.295 15.304 10.710 1.00 10.34 117 TYR A C 1
ATOM 722 O O . TYR A 1 117 ? 19.139 16.263 9.985 1.00 11.38 117 TYR A O 1
ATOM 731 N N . ALA A 1 118 ? 18.459 14.289 10.754 1.00 9.79 118 ALA A N 1
ATOM 732 C CA . ALA A 1 118 ? 17.296 14.233 9.832 1.00 10.45 118 ALA A CA 1
ATOM 733 C C . ALA A 1 118 ? 16.372 15.441 9.976 1.00 11.65 118 ALA A C 1
ATOM 734 O O . ALA A 1 118 ? 15.801 15.846 8.983 1.00 12.56 118 ALA A O 1
ATOM 736 N N . ASP A 1 119 ? 16.274 15.980 11.185 1.00 11.49 119 ASP A N 1
ATOM 737 C CA . ASP A 1 119 ? 15.340 17.110 11.449 1.00 11.72 119 ASP A CA 1
ATOM 738 C C . ASP A 1 119 ? 15.993 18.457 11.140 1.00 13.50 119 ASP A C 1
ATOM 739 O O . ASP A 1 119 ? 15.411 19.471 11.508 1.00 14.04 119 ASP A O 1
ATOM 744 N N . LYS A 1 120 ? 17.127 18.451 10.460 1.00 11.68 120 LYS A N 1
ATOM 745 C CA . LYS A 1 120 ? 17.760 19.707 9.991 1.00 12.06 120 LYS A CA 1
ATOM 746 C C . LYS A 1 120 ? 18.011 20.667 11.162 1.00 13.12 120 LYS A C 1
ATOM 747 O O . LYS A 1 120 ? 17.502 21.790 11.151 1.00 14.08 120 LYS A O 1
ATOM 753 N N . PRO A 1 121 ? 18.833 20.249 12.139 1.00 12.90 121 PRO A N 1
ATOM 754 C CA . PRO A 1 121 ? 19.137 21.115 13.288 1.00 13.61 121 PRO A CA 1
ATOM 755 C C . PRO A 1 121 ? 19.984 22.287 12.845 1.00 17.32 121 PRO A C 1
ATOM 756 O O . PRO A 1 121 ? 20.543 22.300 11.739 1.00 13.79 121 PRO A O 1
ATOM 760 N N . ALA A 1 122 ? 20.062 23.285 13.731 1.00 17.79 122 ALA A N 1
ATOM 761 C CA . ALA A 1 122 ? 20.761 24.517 13.364 1.00 17.91 122 ALA A CA 1
ATOM 762 C C . ALA A 1 122 ? 22.224 24.241 13.072 1.00 22.33 122 ALA A C 1
ATOM 763 O O . ALA A 1 122 ? 22.848 24.986 12.308 1.00 21.41 122 ALA A O 1
ATOM 765 N N . SER A 1 123 ? 22.769 23.167 13.647 1.00 20.17 123 SER A N 1
ATOM 766 C CA . SER A 1 123 ? 24.150 22.765 13.429 1.00 27.81 123 SER A CA 1
ATOM 767 C C . SER A 1 123 ? 24.380 22.143 12.057 1.00 27.44 123 SER A C 1
ATOM 768 O O . SER A 1 123 ? 25.519 22.161 11.576 1.00 32.93 123 SER A O 1
ATOM 771 N N . ALA A 1 124 ? 23.339 21.596 11.410 1.00 16.66 124 ALA A N 1
ATOM 772 C CA . ALA A 1 124 ? 23.439 21.030 10.063 1.00 15.51 124 ALA A CA 1
ATOM 773 C C . ALA A 1 124 ? 22.135 21.348 9.338 1.00 13.62 124 ALA A C 1
ATOM 774 O O . ALA A 1 124 ? 21.278 20.486 9.138 1.00 12.48 124 ALA A O 1
ATOM 776 N N . PRO A 1 125 ? 21.943 22.611 8.978 1.00 15.40 125 PRO A N 1
ATOM 777 C CA . PRO A 1 125 ? 20.631 23.091 8.475 1.00 13.44 125 PRO A CA 1
ATOM 778 C C . PRO A 1 125 ? 20.458 22.819 6.983 1.00 14.51 125 PRO A C 1
ATOM 779 O O . PRO A 1 125 ? 20.396 23.712 6.142 1.00 16.39 125 PRO A O 1
ATOM 783 N N . TRP A 1 126 ? 20.403 21.540 6.629 1.00 11.53 126 TRP A N 1
ATOM 784 C CA . TRP A 1 126 ? 20.438 21.119 5.223 1.00 11.71 126 TRP A CA 1
ATOM 785 C C . TRP A 1 126 ? 19.057 21.193 4.560 1.00 13.16 126 TRP A C 1
ATOM 786 O O . TRP A 1 126 ? 18.010 21.312 5.213 1.00 13.71 126 TRP A O 1
ATOM 797 N N . SER A 1 127 ? 19.080 21.136 3.231 1.00 13.10 127 SER A N 1
ATOM 798 C CA . SER A 1 127 ? 17.839 21.195 2.423 1.00 13.13 127 SER A CA 1
ATOM 799 C C . SER A 1 127 ? 18.017 20.287 1.196 1.00 13.13 127 SER A C 1
ATOM 800 O O . SER A 1 127 ? 19.127 19.828 0.956 1.00 13.07 127 SER A O 1
ATOM 803 N N . ALA A 1 128 ? 16.956 20.075 0.440 1.00 13.35 128 ALA A N 1
ATOM 804 C CA . ALA A 1 128 ? 17.017 19.193 -0.743 1.00 13.22 128 ALA A CA 1
ATOM 805 C C . ALA A 1 128 ? 18.086 19.647 -1.736 1.00 12.06 128 ALA A C 1
ATOM 806 O O . ALA A 1 128 ? 18.729 18.816 -2.348 1.00 13.53 128 ALA A O 1
ATOM 808 N N . GLU A 1 129 ? 18.288 20.957 -1.832 1.00 14.09 129 GLU A N 1
ATOM 809 C CA . GLU A 1 129 ? 19.209 21.493 -2.856 1.00 14.60 129 GLU A CA 1
ATOM 810 C C . GLU A 1 129 ? 20.677 21.415 -2.424 1.00 13.89 129 GLU A C 1
ATOM 811 O O . GLU A 1 129 ? 21.518 21.622 -3.280 1.00 17.66 129 GLU A O 1
ATOM 817 N N . ASP A 1 130 ? 20.946 21.137 -1.146 1.00 12.65 130 ASP A N 1
ATOM 818 C CA . ASP A 1 130 ? 22.352 21.214 -0.739 1.00 12.74 130 ASP A CA 1
ATOM 819 C C . ASP A 1 130 ? 22.842 20.013 0.057 1.00 14.56 130 ASP A C 1
ATOM 820 O O . ASP A 1 130 ? 23.974 20.060 0.548 1.00 14.70 130 ASP A O 1
ATOM 825 N N . ALA A 1 131 ? 22.061 18.934 0.146 1.00 11.78 131 ALA A N 1
ATOM 826 C CA . ALA A 1 131 ? 22.485 17.728 0.844 1.00 11.25 131 ALA A CA 1
ATOM 827 C C . ALA A 1 131 ? 22.720 16.588 -0.136 1.00 11.35 131 ALA A C 1
ATOM 828 O O . ALA A 1 131 ? 21.932 16.376 -1.063 1.00 12.74 131 ALA A O 1
ATOM 830 N N . VAL A 1 132 ? 23.832 15.888 0.064 1.00 11.46 132 VAL A N 1
ATOM 831 C CA . VAL A 1 132 ? 24.195 14.744 -0.752 1.00 10.39 132 VAL A CA 1
ATOM 832 C C . VAL A 1 132 ? 24.378 13.565 0.187 1.00 10.13 132 VAL A C 1
ATOM 833 O O . VAL A 1 132 ? 25.139 13.660 1.172 1.00 9.95 132 VAL A O 1
ATOM 837 N N . PHE A 1 133 ? 23.679 12.458 -0.109 1.00 8.58 133 PHE A N 1
ATOM 838 C CA . PHE A 1 133 ? 23.724 11.258 0.724 1.00 8.94 133 PHE A CA 1
ATOM 839 C C . PHE A 1 133 ? 24.494 10.195 -0.042 1.00 10.56 133 PHE A C 1
ATOM 840 O O . PHE A 1 133 ? 24.041 9.752 -1.095 1.00 11.58 133 PHE A O 1
ATOM 848 N N . GLY A 1 134 ? 25.670 9.829 0.466 1.00 10.20 134 GLY A N 1
ATOM 849 C CA . GLY A 1 134 ? 26.539 8.840 -0.171 1.00 9.40 134 GLY A CA 1
ATOM 850 C C . GLY A 1 134 ? 26.520 7.535 0.604 1.00 8.93 134 GLY A C 1
ATOM 851 O O . GLY A 1 134 ? 26.688 7.532 1.830 1.00 10.16 134 GLY A O 1
ATOM 852 N N . VAL A 1 135 ? 26.375 6.425 -0.135 1.00 9.04 135 VAL A N 1
ATOM 853 C CA . VAL A 1 135 ? 26.334 5.084 0.454 1.00 9.95 135 VAL A CA 1
ATOM 854 C C . VAL A 1 135 ? 27.313 4.184 -0.270 1.00 8.87 135 VAL A C 1
ATOM 855 O O . VAL A 1 135 ? 27.225 4.028 -1.500 1.00 9.90 135 VAL A O 1
ATOM 859 N N . TRP A 1 136 ? 28.211 3.553 0.493 1.00 9.91 136 TRP A N 1
ATOM 860 C CA . TRP A 1 136 ? 29.098 2.521 -0.055 1.00 10.69 136 TRP A CA 1
ATOM 861 C C . TRP A 1 136 ? 29.016 1.300 0.856 1.00 8.93 136 TRP A C 1
ATOM 862 O O . TRP 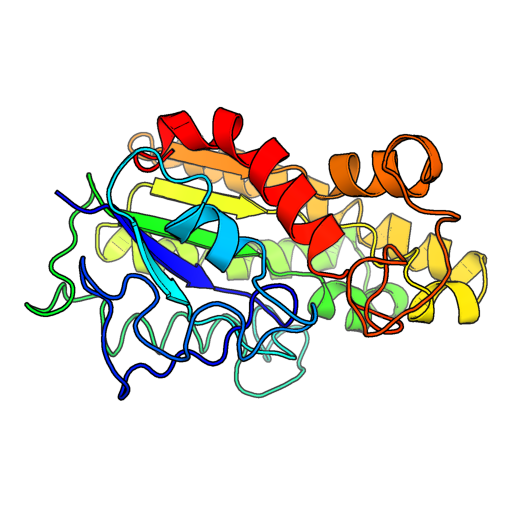A 1 136 ? 29.608 1.282 1.947 1.00 9.72 136 TRP A O 1
ATOM 873 N N . ILE A 1 137 ? 28.203 0.314 0.462 1.00 9.59 137 ILE A N 1
ATOM 874 C CA . ILE A 1 137 ? 27.931 -0.837 1.312 1.00 9.86 137 ILE A CA 1
ATOM 875 C C . ILE A 1 137 ? 27.856 -2.070 0.430 1.00 9.76 137 ILE A C 1
ATOM 876 O O . ILE A 1 137 ? 27.623 -1.985 -0.780 1.00 11.57 137 ILE A O 1
ATOM 881 N N . GLY A 1 138 ? 28.096 -3.244 1.038 1.00 10.10 138 GLY A N 1
ATOM 882 C CA . GLY A 1 138 ? 27.977 -4.524 0.339 1.00 11.26 138 GLY A CA 1
ATOM 883 C C . GLY A 1 138 ? 29.240 -5.360 0.371 1.00 10.35 138 GLY A C 1
ATOM 884 O O . GLY A 1 138 ? 29.156 -6.586 0.255 1.00 11.34 138 GLY A O 1
ATOM 885 N N . ILE A 1 139 ? 30.403 -4.752 0.614 1.00 10.19 139 ILE A N 1
ATOM 886 C CA . ILE A 1 139 ? 31.630 -5.526 0.755 1.00 11.54 139 ILE A CA 1
ATOM 887 C C . ILE A 1 139 ? 31.443 -6.646 1.756 1.00 11.89 139 ILE A C 1
ATOM 888 O O . ILE A 1 139 ? 31.807 -7.796 1.504 1.00 11.63 139 ILE A O 1
ATOM 893 N N . ASN A 1 140 ? 30.894 -6.332 2.918 1.00 11.58 140 ASN A N 1
ATOM 894 C CA . ASN A 1 140 ? 30.798 -7.360 3.985 1.00 11.03 140 ASN A CA 1
ATOM 895 C C . ASN A 1 140 ? 29.604 -8.293 3.796 1.00 11.50 140 ASN A C 1
ATOM 896 O O . ASN A 1 140 ? 29.711 -9.458 4.186 1.00 12.95 140 ASN A O 1
ATOM 901 N N . ASP A 1 141 ? 28.502 -7.789 3.264 1.00 12.06 141 ASP A N 1
ATOM 902 C CA . ASP A 1 141 ? 27.389 -8.684 2.959 1.00 12.10 141 ASP A CA 1
ATOM 903 C C . ASP A 1 141 ? 27.839 -9.773 2.003 1.00 11.99 141 ASP A C 1
ATOM 904 O O . ASP A 1 141 ? 27.619 -10.964 2.247 1.00 13.35 141 ASP A O 1
ATOM 909 N N . ILE A 1 142 ? 28.509 -9.381 0.916 1.00 11.65 142 ILE A N 1
ATOM 910 C CA . ILE A 1 142 ? 28.997 -10.364 -0.038 1.00 12.65 142 ILE A CA 1
ATOM 911 C C . ILE A 1 142 ? 30.086 -11.226 0.586 1.00 15.67 142 ILE A C 1
ATOM 912 O O . ILE A 1 142 ? 30.093 -12.462 0.420 1.00 13.95 142 ILE A O 1
ATOM 917 N N . GLY A 1 143 ? 31.022 -10.600 1.308 1.00 13.93 143 GLY A N 1
ATOM 918 C CA . GLY A 1 143 ? 32.107 -11.339 1.931 1.00 15.37 143 GLY A CA 1
ATOM 919 C C . GLY A 1 143 ? 31.625 -12.447 2.837 1.00 14.72 143 GLY A C 1
ATOM 920 O O . GLY A 1 143 ? 32.298 -13.463 2.972 1.00 15.65 143 GLY A O 1
ATOM 921 N N . ASN A 1 144 ? 30.465 -12.278 3.435 1.00 15.65 144 ASN A N 1
ATOM 922 C CA . ASN A 1 144 ? 29.989 -13.251 4.451 1.00 17.42 144 ASN A CA 1
ATOM 923 C C . ASN A 1 144 ? 28.850 -14.118 3.925 1.00 21.35 144 ASN A C 1
ATOM 924 O O . ASN A 1 144 ? 28.426 -15.014 4.658 1.00 25.20 144 ASN A O 1
ATOM 929 N N . ALA A 1 145 ? 28.362 -13.859 2.727 1.00 14.79 145 ALA A N 1
ATOM 930 C CA . ALA A 1 145 ? 27.243 -14.645 2.228 1.00 15.32 145 ALA A CA 1
ATOM 931 C C . ALA A 1 145 ? 27.480 -15.292 0.863 1.00 14.79 145 ALA A C 1
ATOM 932 O O . ALA A 1 145 ? 26.607 -16.028 0.396 1.00 15.62 145 ALA A O 1
ATOM 934 N N . TYR A 1 146 ? 28.634 -15.036 0.212 1.00 14.56 146 TYR A N 1
ATOM 935 C CA . TYR A 1 146 ? 28.817 -15.457 -1.175 1.00 12.40 146 TYR A CA 1
ATOM 936 C C . TYR A 1 146 ? 28.785 -16.976 -1.362 1.00 13.90 146 TYR A C 1
ATOM 937 O O . TYR A 1 146 ? 28.507 -17.438 -2.469 1.00 16.02 146 TYR A O 1
ATOM 946 N N . TYR A 1 147 ? 29.085 -17.766 -0.329 1.00 15.80 147 TYR A N 1
ATOM 947 C CA . TYR A 1 147 ? 29.086 -19.215 -0.512 1.00 19.28 147 TYR A CA 1
ATOM 948 C C . TYR A 1 147 ? 27.882 -19.898 0.095 1.00 20.95 147 TYR A C 1
ATOM 949 O O . TYR A 1 147 ? 27.641 -21.080 -0.189 1.00 22.16 147 TYR A O 1
ATOM 958 N N . SER A 1 148 ? 27.112 -19.183 0.900 1.00 16.44 148 SER A N 1
ATOM 959 C CA . SER A 1 148 ? 26.004 -19.814 1.653 1.00 18.66 148 SER A CA 1
ATOM 960 C C . SER A 1 148 ? 24.635 -19.384 1.136 1.00 20.30 148 SER A C 1
ATOM 961 O O . SER A 1 148 ? 23.641 -19.894 1.632 1.00 22.39 148 SER A O 1
ATOM 964 N N . THR A 1 149 ? 24.615 -18.465 0.178 1.00 17.37 149 THR A N 1
ATOM 965 C CA . THR A 1 149 ? 23.349 -17.959 -0.356 1.00 19.68 149 THR A CA 1
ATOM 966 C C . THR A 1 149 ? 23.371 -18.023 -1.862 1.00 16.52 149 THR A C 1
ATOM 967 O O . THR A 1 149 ? 24.444 -18.115 -2.444 1.00 18.23 149 THR A O 1
ATOM 971 N N . ASP A 1 150 ? 22.180 -17.934 -2.439 1.00 19.29 150 ASP A N 1
ATOM 972 C CA . ASP A 1 150 ? 22.077 -17.904 -3.892 1.00 22.10 150 ASP A CA 1
ATOM 973 C C . ASP A 1 150 ? 21.985 -16.432 -4.320 1.00 16.57 150 ASP A C 1
ATOM 974 O O . ASP A 1 150 ? 21.022 -15.741 -3.967 1.00 19.73 150 ASP A O 1
ATOM 979 N N . ALA A 1 151 ? 22.970 -15.972 -5.100 1.00 17.83 151 ALA A N 1
ATOM 980 C CA . ALA A 1 151 ? 23.030 -14.554 -5.466 1.00 15.48 151 ALA A CA 1
ATOM 981 C C . ALA A 1 151 ? 21.736 -14.060 -6.112 1.00 18.55 151 ALA A C 1
ATOM 982 O O . ALA A 1 151 ? 21.217 -12.988 -5.761 1.00 16.74 151 ALA A O 1
ATOM 984 N N . GLU A 1 152 ? 21.197 -14.832 -7.059 1.00 19.29 152 GLU A N 1
ATOM 985 C CA . GLU A 1 152 ? 20.056 -14.337 -7.829 1.00 19.40 152 GLU A CA 1
ATOM 986 C C . GLU A 1 152 ? 18.824 -14.109 -6.964 1.00 19.30 152 GLU A C 1
ATOM 987 O O . GLU A 1 152 ? 18.079 -13.154 -7.215 1.00 18.39 152 GLU A O 1
ATOM 993 N N . THR A 1 153 ? 18.600 -14.908 -5.910 1.00 18.62 153 THR A N 1
ATOM 994 C CA . THR A 1 153 ? 17.436 -14.603 -5.076 1.00 21.60 153 THR A CA 1
ATOM 995 C C . THR A 1 153 ? 17.761 -13.913 -3.760 1.00 20.53 153 THR A C 1
ATOM 996 O O . THR A 1 153 ? 16.888 -13.240 -3.213 1.00 20.08 153 THR A O 1
ATOM 1000 N N . TYR A 1 154 ? 19.001 -13.998 -3.275 1.00 17.94 154 TYR A N 1
ATOM 1001 C CA . TYR A 1 154 ? 19.314 -13.333 -2.011 1.00 15.59 154 TYR A CA 1
ATOM 1002 C C . TYR A 1 154 ? 19.708 -11.882 -2.211 1.00 16.10 154 TYR A C 1
ATOM 1003 O O . TYR A 1 154 ? 19.318 -11.025 -1.404 1.00 14.58 154 TYR A O 1
ATOM 1012 N N . THR A 1 155 ? 20.473 -11.563 -3.261 1.00 14.01 155 THR A N 1
ATOM 1013 C CA . THR A 1 155 ? 20.882 -10.166 -3.392 1.00 13.63 155 THR A CA 1
ATOM 1014 C C . THR A 1 155 ? 19.709 -9.198 -3.569 1.00 15.11 155 THR A C 1
ATOM 1015 O O . THR A 1 155 ? 19.829 -8.063 -3.083 1.00 12.35 155 THR A O 1
ATOM 1019 N N . PRO A 1 156 ? 18.595 -9.544 -4.232 1.00 12.89 156 PRO A N 1
ATOM 1020 C CA . PRO A 1 156 ? 17.450 -8.623 -4.234 1.00 15.06 156 PRO A CA 1
ATOM 1021 C C . PRO A 1 156 ? 16.934 -8.314 -2.837 1.00 13.68 156 PRO A C 1
ATOM 1022 O O . PRO A 1 156 ? 16.433 -7.208 -2.632 1.00 15.29 156 PRO A O 1
ATOM 1026 N N . LYS A 1 157 ? 17.065 -9.232 -1.874 1.00 13.12 157 LYS A N 1
ATOM 1027 C CA . LYS A 1 157 ? 16.635 -8.913 -0.512 1.00 12.52 157 LYS A CA 1
ATOM 1028 C C . LYS A 1 157 ? 17.558 -7.873 0.132 1.00 13.60 157 LYS A C 1
ATOM 1029 O O . LYS A 1 157 ? 17.088 -6.938 0.804 1.00 13.68 157 LYS A O 1
ATOM 1035 N N . LEU A 1 158 ? 18.880 -8.020 -0.056 1.00 11.73 158 LEU A N 1
ATOM 1036 C CA . LEU A 1 158 ? 19.817 -7.005 0.416 1.00 10.56 158 LEU A CA 1
ATOM 1037 C C . LEU A 1 158 ? 19.514 -5.643 -0.217 1.00 12.50 158 LEU A C 1
ATOM 1038 O O . LEU A 1 158 ? 19.466 -4.604 0.471 1.00 12.15 158 LEU A O 1
ATOM 1043 N N . ILE A 1 159 ? 19.340 -5.628 -1.542 1.00 10.99 159 ILE A N 1
ATOM 1044 C CA . ILE A 1 159 ? 19.126 -4.368 -2.268 1.00 11.38 159 ILE A CA 1
ATOM 1045 C C . ILE A 1 159 ? 17.795 -3.732 -1.865 1.00 11.83 159 ILE A C 1
ATOM 1046 O O . ILE A 1 159 ? 17.705 -2.506 -1.720 1.00 13.35 159 ILE A O 1
ATOM 1051 N N . SER A 1 160 ? 16.757 -4.552 -1.634 1.00 13.26 160 SER A N 1
ATOM 1052 C CA . SER A 1 160 ? 15.465 -4.006 -1.199 1.00 12.29 160 SER A CA 1
ATOM 1053 C C . SER A 1 160 ? 15.585 -3.368 0.183 1.00 13.51 160 SER A C 1
ATOM 1054 O O . SER A 1 160 ? 14.963 -2.328 0.467 1.00 13.16 160 SER A O 1
ATOM 1057 N N . ARG A 1 161 ? 16.404 -3.957 1.057 1.00 13.10 161 ARG A N 1
ATOM 1058 C CA . ARG A 1 161 ? 16.574 -3.336 2.370 1.00 12.93 161 ARG A CA 1
ATOM 1059 C C . ARG A 1 161 ? 17.345 -2.018 2.248 1.00 14.07 161 ARG A C 1
ATOM 1060 O O . ARG A 1 161 ? 17.009 -1.010 2.901 1.00 12.65 161 ARG A O 1
ATOM 1068 N N . LEU A 1 162 ? 18.384 -1.992 1.406 1.00 11.16 162 LEU A N 1
ATOM 1069 C CA . LEU A 1 162 ? 19.063 -0.733 1.130 1.00 9.99 162 LEU A CA 1
ATOM 1070 C C . LEU A 1 162 ? 18.070 0.318 0.628 1.00 10.99 162 LEU A C 1
ATOM 1071 O O . LEU A 1 162 ? 18.095 1.477 1.068 1.00 11.44 162 LEU A O 1
ATOM 1076 N N . GLU A 1 163 ? 17.212 -0.055 -0.320 1.00 11.03 163 GLU A N 1
ATOM 1077 C CA . GLU A 1 163 ? 16.284 0.914 -0.883 1.00 11.34 163 GLU A CA 1
ATOM 1078 C C . GLU A 1 163 ? 15.342 1.455 0.194 1.00 11.76 163 GLU A C 1
ATOM 1079 O O . GLU A 1 163 ? 15.028 2.652 0.201 1.00 11.11 163 GLU A O 1
ATOM 1085 N N . SER A 1 164 ? 14.876 0.602 1.119 1.00 11.19 164 SER A N 1
ATOM 1086 C CA A SER A 1 164 ? 14.011 1.088 2.195 0.58 10.28 164 SER A CA 1
ATOM 1087 C CA B SER A 1 164 ? 14.001 1.106 2.175 0.42 10.33 164 SER A CA 1
ATOM 1088 C C . SER A 1 164 ? 14.716 2.071 3.125 1.00 11.26 164 SER A C 1
ATOM 1089 O O . SER A 1 164 ? 14.091 3.032 3.624 1.00 11.10 164 SER A O 1
ATOM 1094 N N . LEU A 1 165 ? 16.016 1.865 3.373 1.00 9.73 165 LEU A N 1
ATOM 1095 C CA . LEU A 1 165 ? 16.762 2.842 4.164 1.00 10.30 165 LEU A CA 1
ATOM 1096 C C . LEU A 1 165 ? 16.849 4.166 3.420 1.00 12.41 165 LEU A C 1
ATOM 1097 O O . LEU A 1 165 ? 16.615 5.237 4.003 1.00 11.39 165 LEU A O 1
ATOM 1102 N N . VAL A 1 166 ? 17.149 4.103 2.119 1.00 11.16 166 VAL A N 1
ATOM 1103 C CA . VAL A 1 166 ? 17.200 5.323 1.307 1.00 10.92 166 VAL A CA 1
ATOM 1104 C C . VAL A 1 166 ? 15.868 6.056 1.386 1.00 11.16 166 VAL A C 1
ATOM 1105 O O . VAL A 1 166 ? 15.827 7.294 1.475 1.00 11.37 166 VAL A O 1
ATOM 1109 N N . GLU A 1 167 ? 14.762 5.311 1.380 1.00 10.57 167 GLU A N 1
ATOM 1110 C CA . GLU A 1 167 ? 13.452 5.940 1.435 1.00 9.84 167 GLU A CA 1
ATOM 1111 C C . GLU A 1 167 ? 13.277 6.734 2.715 1.00 11.20 167 GLU A C 1
ATOM 1112 O O . GLU A 1 167 ? 12.498 7.700 2.723 1.00 11.54 167 GLU A O 1
ATOM 1118 N N . GLU A 1 168 ? 13.894 6.338 3.816 1.00 10.91 168 GLU A N 1
ATOM 1119 C CA . GLU A 1 168 ? 13.755 7.157 5.041 1.00 10.92 168 GLU A CA 1
ATOM 1120 C C . GLU A 1 168 ? 14.370 8.551 4.842 1.00 10.69 168 GLU A C 1
ATOM 1121 O O . GLU A 1 168 ? 13.787 9.535 5.289 1.00 11.84 168 GLU A O 1
ATOM 1127 N N . VAL A 1 169 ? 15.542 8.592 4.229 1.00 10.48 169 VAL A N 1
ATOM 1128 C CA . VAL A 1 169 ? 16.141 9.897 3.958 1.00 11.06 169 VAL A CA 1
ATOM 1129 C C . VAL A 1 169 ? 15.293 10.677 2.954 1.00 11.68 169 VAL A C 1
ATOM 1130 O O . VAL A 1 169 ? 15.103 11.891 3.091 1.00 10.53 169 VAL A O 1
ATOM 1134 N N . TYR A 1 170 ? 14.765 9.998 1.933 1.00 10.36 170 TYR A N 1
ATOM 1135 C CA . TYR A 1 170 ? 13.872 10.669 0.989 1.00 10.41 170 TYR A CA 1
ATOM 1136 C C . TYR A 1 170 ? 12.690 11.305 1.713 1.00 11.13 170 TYR A C 1
ATOM 1137 O O . TYR A 1 170 ? 12.319 12.463 1.439 1.00 11.83 170 TYR A O 1
ATOM 1146 N N . LYS A 1 171 ? 12.097 10.579 2.670 1.00 10.30 171 LYS A N 1
ATOM 1147 C CA . LYS A 1 171 ? 10.972 11.125 3.414 1.00 11.46 171 LYS A CA 1
ATOM 1148 C C . LYS A 1 171 ? 11.392 12.343 4.227 1.00 11.17 171 LYS A C 1
ATOM 1149 O O . LYS A 1 171 ? 10.580 13.253 4.441 1.00 12.91 171 LYS A O 1
ATOM 1155 N N . ASN A 1 172 ? 12.633 12.394 4.680 1.00 11.04 172 ASN A N 1
ATOM 1156 C CA . ASN A 1 172 ? 13.111 13.586 5.431 1.00 11.61 172 ASN A CA 1
ATOM 1157 C C . ASN A 1 172 ? 13.308 14.791 4.512 1.00 12.26 172 ASN A C 1
ATOM 1158 O O . ASN A 1 172 ? 13.487 15.868 5.031 1.00 13.17 172 ASN A O 1
ATOM 1163 N N . GLY A 1 173 ? 13.347 14.579 3.201 1.00 11.35 173 GLY A N 1
ATOM 1164 C CA . GLY A 1 173 ? 13.571 15.635 2.246 1.00 12.60 173 GLY A CA 1
ATOM 1165 C C . GLY A 1 173 ? 14.850 15.513 1.443 1.00 10.49 173 GLY A C 1
ATOM 1166 O O . GLY A 1 173 ? 15.178 16.448 0.688 1.00 13.51 173 GLY A O 1
ATOM 1167 N N . GLY A 1 174 ? 15.573 14.392 1.556 1.00 10.77 174 GLY A N 1
ATOM 1168 C CA . GLY A 1 174 ? 16.797 14.223 0.749 1.00 11.95 174 GLY A CA 1
ATOM 1169 C C . GLY A 1 174 ? 16.457 13.908 -0.703 1.00 9.66 174 GLY A C 1
ATOM 1170 O O . GLY A 1 174 ? 15.522 13.147 -0.997 1.00 10.37 174 GLY A O 1
ATOM 1171 N N . ARG A 1 175 ? 17.218 14.512 -1.621 1.00 10.42 175 ARG A N 1
ATOM 1172 C CA . ARG A 1 175 ? 16.958 14.365 -3.039 1.00 10.78 175 ARG A CA 1
ATOM 1173 C C . ARG A 1 175 ? 18.192 14.081 -3.873 1.00 11.76 175 ARG A C 1
ATOM 1174 O O . ARG A 1 175 ? 18.050 13.819 -5.072 1.00 14.96 175 ARG A O 1
ATOM 1182 N N . LYS A 1 176 ? 19.395 14.157 -3.312 1.00 11.15 176 LYS A N 1
ATOM 1183 C CA . LYS A 1 176 ? 20.611 13.909 -4.079 1.00 10.00 176 LYS A CA 1
ATOM 1184 C C . LYS A 1 176 ? 21.380 12.768 -3.444 1.00 9.89 176 LYS A C 1
ATOM 1185 O O . LYS A 1 176 ? 21.672 12.802 -2.230 1.00 10.89 176 LYS A O 1
ATOM 1191 N N . PHE A 1 177 ? 21.683 11.751 -4.253 1.00 9.95 177 PHE A N 1
ATOM 1192 C CA . PHE A 1 177 ? 22.204 10.486 -3.737 1.00 10.74 177 PHE A CA 1
ATOM 1193 C C . PHE A 1 177 ? 23.362 9.993 -4.579 1.00 10.49 177 PHE A C 1
ATOM 1194 O O . PHE A 1 177 ? 23.334 10.042 -5.818 1.00 11.98 177 PHE A O 1
ATOM 1202 N N . LEU A 1 178 ? 24.377 9.486 -3.890 1.00 11.90 178 LEU A N 1
ATOM 1203 C CA . LEU A 1 178 ? 25.566 8.894 -4.492 1.00 9.80 178 LEU A CA 1
ATOM 1204 C C . LEU A 1 178 ? 25.682 7.461 -3.995 1.00 10.34 178 LEU A C 1
ATOM 1205 O O . LEU A 1 178 ? 25.720 7.229 -2.779 1.00 9.83 178 LEU A O 1
ATOM 1210 N N . PHE A 1 179 ? 25.748 6.504 -4.926 1.00 10.04 179 PHE A N 1
ATOM 1211 C CA . PHE A 1 179 ? 25.911 5.089 -4.609 1.00 10.39 179 PHE A CA 1
ATOM 1212 C C . PHE A 1 179 ? 27.189 4.587 -5.240 1.00 10.91 179 PHE A C 1
ATOM 1213 O O . PHE A 1 179 ? 27.398 4.800 -6.436 1.00 13.20 179 PHE A O 1
ATOM 1221 N N . LEU A 1 180 ? 28.039 3.938 -4.462 1.00 10.37 180 LEU A N 1
ATOM 1222 C CA . LEU A 1 180 ? 29.237 3.295 -5.020 1.00 11.20 180 LEU A CA 1
ATOM 1223 C C . LEU A 1 180 ? 28.990 1.791 -5.088 1.00 10.41 180 LEU A C 1
ATOM 1224 O O . LEU A 1 180 ? 28.553 1.203 -4.103 1.00 10.46 180 LEU A O 1
ATOM 1229 N N . ASN A 1 181 ? 29.270 1.178 -6.239 1.00 10.29 181 ASN A N 1
ATOM 1230 C CA . ASN A 1 181 ? 29.121 -0.273 -6.299 1.00 9.84 181 ASN A CA 1
ATOM 1231 C C . ASN A 1 181 ? 30.310 -0.932 -5.597 1.00 10.54 181 ASN A C 1
ATOM 1232 O O . ASN A 1 181 ? 31.279 -0.269 -5.194 1.00 10.43 181 ASN A O 1
ATOM 1237 N N . VAL A 1 182 ? 30.235 -2.242 -5.455 1.00 10.75 182 VAL A N 1
ATOM 1238 C CA . VAL A 1 182 ? 31.218 -2.960 -4.637 1.00 11.64 182 VAL A CA 1
ATOM 1239 C C . VAL A 1 182 ? 32.481 -3.192 -5.464 1.00 10.80 182 VAL A C 1
ATOM 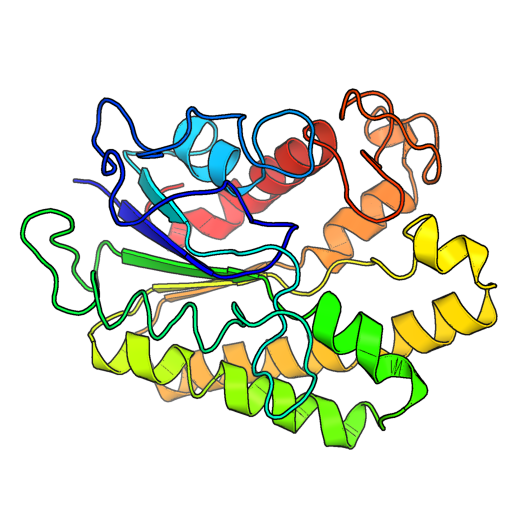1240 O O . VAL A 1 182 ? 32.387 -3.677 -6.611 1.00 11.57 182 VAL A O 1
ATOM 1244 N N . PRO A 1 183 ? 33.657 -2.848 -4.945 1.00 11.01 183 PRO A N 1
ATOM 1245 C CA . PRO A 1 183 ? 34.903 -3.014 -5.708 1.00 12.38 183 PRO A CA 1
ATOM 1246 C C . PRO A 1 183 ? 35.353 -4.463 -5.665 1.00 12.13 183 PRO A C 1
ATOM 1247 O O . PRO A 1 183 ? 34.762 -5.260 -4.916 1.00 11.86 183 PRO A O 1
ATOM 1251 N N . PRO A 1 184 ? 36.386 -4.838 -6.448 1.00 12.14 184 PRO A N 1
ATOM 1252 C CA . PRO A 1 184 ? 36.811 -6.249 -6.552 1.00 10.76 184 PRO A CA 1
ATOM 1253 C C . PRO A 1 184 ? 37.599 -6.733 -5.345 1.00 12.17 184 PRO A C 1
ATOM 1254 O O . PRO A 1 184 ? 38.770 -7.107 -5.439 1.00 13.45 184 PRO A O 1
ATOM 1258 N N . THR A 1 185 ? 36.940 -6.799 -4.184 1.00 12.40 185 THR A N 1
ATOM 1259 C CA . THR A 1 185 ? 37.569 -7.381 -3.003 1.00 12.52 185 THR A CA 1
ATOM 1260 C C . THR A 1 185 ? 37.862 -8.865 -3.194 1.00 12.46 185 THR A C 1
ATOM 1261 O O . THR A 1 185 ? 38.658 -9.424 -2.432 1.00 14.40 185 THR A O 1
ATOM 1265 N N . SER A 1 186 ? 37.302 -9.480 -4.242 1.00 12.99 186 SER A N 1
ATOM 1266 C CA . SER A 1 186 ? 37.649 -10.847 -4.614 1.00 13.05 186 SER A CA 1
ATOM 1267 C C . SER A 1 186 ? 39.142 -10.993 -4.878 1.00 12.98 186 SER A C 1
ATOM 1268 O O . SER A 1 186 ? 39.677 -12.110 -4.789 1.00 15.37 186 SER A O 1
ATOM 1271 N N . ARG A 1 187 ? 39.807 -9.905 -5.300 1.00 13.72 187 ARG A N 1
ATOM 1272 C CA . ARG A 1 187 ? 41.224 -9.894 -5.628 1.00 16.58 187 ARG A CA 1
ATOM 1273 C C . ARG A 1 187 ? 42.072 -9.222 -4.558 1.00 15.04 187 ARG A C 1
ATOM 1274 O O . ARG A 1 187 ? 43.269 -8.980 -4.777 1.00 16.25 187 ARG A O 1
ATOM 1282 N N . SER A 1 188 ? 41.499 -8.964 -3.390 1.00 13.86 188 SER A N 1
ATOM 1283 C CA . SER A 1 188 ? 42.324 -8.567 -2.262 1.00 14.90 188 SER A CA 1
ATOM 1284 C C . SER A 1 188 ? 43.179 -9.758 -1.832 1.00 16.45 188 SER A C 1
ATOM 1285 O O . SER A 1 188 ? 42.792 -10.913 -2.021 1.00 16.41 188 SER A O 1
ATOM 1288 N N . PRO A 1 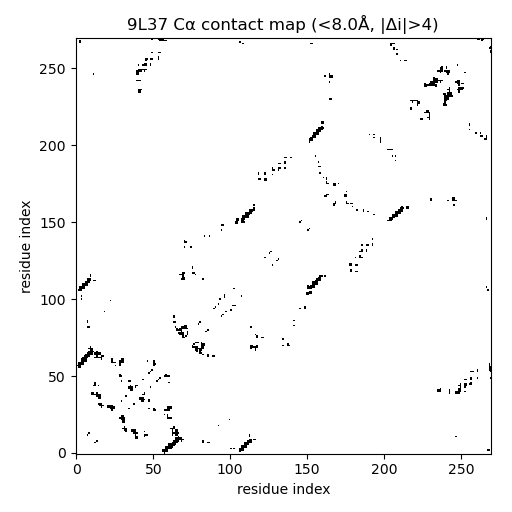189 ? 44.336 -9.509 -1.216 1.00 15.69 189 PRO A N 1
ATOM 1289 C CA . PRO A 1 189 ? 45.150 -10.634 -0.705 1.00 17.34 189 PRO A CA 1
ATOM 1290 C C . PRO A 1 189 ? 44.392 -11.609 0.189 1.00 15.95 189 PRO A C 1
ATOM 1291 O O . PRO A 1 189 ? 44.610 -12.833 0.104 1.00 16.61 189 PRO A O 1
ATOM 1295 N N . LEU A 1 190 ? 43.480 -11.102 1.025 1.00 15.60 190 LEU A N 1
ATOM 1296 C CA . LEU A 1 190 ? 42.680 -11.972 1.889 1.00 16.71 190 LEU A CA 1
ATOM 1297 C C . LEU A 1 190 ? 41.918 -13.030 1.085 1.00 18.10 190 LEU A C 1
ATOM 1298 O O . LEU A 1 190 ? 41.840 -14.199 1.490 1.00 20.58 190 LEU A O 1
ATOM 1303 N N . PHE A 1 191 ? 41.331 -12.642 -0.046 1.00 16.01 191 PHE A N 1
ATOM 1304 C CA . PHE A 1 191 ? 40.618 -13.603 -0.875 1.00 16.63 191 PHE A CA 1
ATOM 1305 C C . PHE A 1 191 ? 41.531 -14.400 -1.800 1.00 18.61 191 PHE A C 1
ATOM 1306 O O . PHE A 1 191 ? 41.316 -15.607 -1.986 1.00 16.29 191 PHE A O 1
ATOM 1314 N N . LEU A 1 192 ? 42.563 -13.770 -2.379 1.00 17.62 192 LEU A N 1
ATOM 1315 C CA . LEU A 1 192 ? 43.486 -14.528 -3.226 1.00 18.63 192 LEU A CA 1
ATOM 1316 C C . LEU A 1 192 ? 44.039 -15.742 -2.488 1.00 18.45 192 LEU A C 1
ATOM 1317 O O . LEU A 1 192 ? 44.176 -16.836 -3.065 1.00 19.42 192 LEU A O 1
ATOM 1322 N N . GLU A 1 193 ? 44.351 -15.571 -1.198 1.00 18.39 193 GLU A N 1
ATOM 1323 C CA . GLU A 1 193 ? 44.941 -16.671 -0.434 1.00 18.69 193 GLU A CA 1
ATOM 1324 C C . GLU A 1 193 ? 43.971 -17.844 -0.259 1.00 21.15 193 GLU A C 1
ATOM 1325 O O . GLU A 1 193 ? 44.426 -18.967 0.004 1.00 22.68 193 GLU A O 1
ATOM 1331 N N . GLN A 1 194 ? 42.665 -17.638 -0.451 1.00 18.84 194 GLN A N 1
ATOM 1332 C CA . GLN A 1 194 ? 41.710 -18.735 -0.295 1.00 20.25 194 GLN A CA 1
ATOM 1333 C C . GLN A 1 194 ? 41.568 -19.593 -1.550 1.00 21.00 194 GLN A C 1
ATOM 1334 O O . GLN A 1 194 ? 40.841 -20.593 -1.526 1.00 23.90 194 GLN A O 1
ATOM 1340 N N . GLY A 1 195 ? 42.216 -19.231 -2.639 1.00 18.78 195 GLY A N 1
ATOM 1341 C CA . GLY A 1 195 ? 42.260 -20.063 -3.823 1.00 18.29 195 GLY A CA 1
ATOM 1342 C C . GLY A 1 195 ? 41.461 -19.451 -4.953 1.00 17.12 195 GLY A C 1
ATOM 1343 O O . GLY A 1 195 ? 40.509 -18.694 -4.737 1.00 17.21 195 GLY A O 1
ATOM 1344 N N . GLU A 1 196 ? 41.850 -19.797 -6.186 1.00 18.30 196 GLU A N 1
ATOM 1345 C CA . GLU A 1 196 ? 41.257 -19.147 -7.344 1.00 18.12 196 GLU A CA 1
ATOM 1346 C C . GLU A 1 196 ? 39.775 -19.473 -7.462 1.00 17.43 196 GLU A C 1
ATOM 1347 O O . GLU A 1 196 ? 39.010 -18.638 -7.959 1.00 16.92 196 GLU A O 1
ATOM 1353 N N . GLU A 1 197 ? 39.354 -20.681 -7.057 1.00 17.65 197 GLU A N 1
ATOM 1354 C CA . GLU A 1 197 ? 37.930 -20.987 -7.179 1.00 17.40 197 GLU A CA 1
ATOM 1355 C C . GLU A 1 197 ? 37.082 -20.211 -6.186 1.00 17.73 197 GLU A C 1
ATOM 1356 O O . GLU A 1 197 ? 35.912 -19.927 -6.484 1.00 16.31 197 GLU A O 1
ATOM 1362 N N . VAL A 1 198 ? 37.660 -19.823 -5.040 1.00 15.99 198 VAL A N 1
ATOM 1363 C CA . VAL A 1 198 ? 36.945 -18.969 -4.090 1.00 17.73 198 VAL A CA 1
ATOM 1364 C C . VAL A 1 198 ? 36.905 -17.544 -4.587 1.00 14.57 198 VAL A C 1
ATOM 1365 O O . VAL A 1 198 ? 35.874 -16.889 -4.481 1.00 14.94 198 VAL A O 1
ATOM 1369 N N . VAL A 1 199 ? 38.029 -17.028 -5.104 1.00 14.89 199 VAL A N 1
ATOM 1370 C CA . VAL A 1 199 ? 38.012 -15.740 -5.801 1.00 14.62 199 VAL A CA 1
ATOM 1371 C C . VAL A 1 199 ? 36.880 -15.710 -6.824 1.00 14.57 199 VAL A C 1
ATOM 1372 O O . VAL A 1 199 ? 36.111 -14.751 -6.906 1.00 14.62 199 VAL A O 1
ATOM 1376 N N . LYS A 1 200 ? 36.760 -16.785 -7.612 1.00 14.98 200 LYS A N 1
ATOM 1377 C CA . LYS A 1 200 ? 35.758 -16.847 -8.669 1.00 15.93 200 LYS A CA 1
ATOM 1378 C C . LYS A 1 200 ? 34.341 -16.888 -8.107 1.00 14.75 200 LYS A C 1
ATOM 1379 O O . LYS A 1 200 ? 33.453 -16.178 -8.607 1.00 14.37 200 LYS A O 1
ATOM 1385 N N . GLN A 1 201 ? 34.108 -17.697 -7.061 1.00 14.56 201 GLN A N 1
ATOM 1386 C CA . GLN A 1 201 ? 32.765 -17.795 -6.496 1.00 14.38 201 GLN A CA 1
ATOM 1387 C C . GLN A 1 201 ? 32.343 -16.465 -5.906 1.00 14.34 201 GLN A C 1
ATOM 1388 O O . GLN A 1 201 ? 31.204 -16.008 -6.113 1.00 14.28 201 GLN A O 1
ATOM 1394 N N . HIS A 1 202 ? 33.268 -15.800 -5.213 1.00 12.96 202 HIS A N 1
ATOM 1395 C CA . HIS A 1 202 ? 32.983 -14.486 -4.649 1.00 12.41 202 HIS A CA 1
ATOM 1396 C C . HIS A 1 202 ? 32.739 -13.465 -5.756 1.00 13.38 202 HIS A C 1
ATOM 1397 O O . HIS A 1 202 ? 31.773 -12.688 -5.694 1.00 13.38 202 HIS A O 1
ATOM 1404 N N . ALA A 1 203 ? 33.583 -13.463 -6.785 1.00 13.23 203 ALA A N 1
ATOM 1405 C CA . ALA A 1 203 ? 33.457 -12.472 -7.852 1.00 12.47 203 ALA A CA 1
ATOM 1406 C C . ALA A 1 203 ? 32.137 -12.634 -8.598 1.00 15.26 203 ALA A C 1
ATOM 1407 O O . ALA A 1 203 ? 31.498 -11.633 -8.962 1.00 13.59 203 ALA A O 1
ATOM 1409 N N . GLU A 1 204 ? 31.694 -13.874 -8.828 1.00 13.43 204 GLU A N 1
ATOM 1410 C CA . GLU A 1 204 ? 30.441 -14.069 -9.560 1.00 15.96 204 GLU A CA 1
ATOM 1411 C C . GLU A 1 204 ? 29.256 -13.573 -8.740 1.00 16.28 204 GLU A C 1
ATOM 1412 O O . GLU A 1 204 ? 28.341 -12.898 -9.265 1.00 16.64 204 GLU A O 1
ATOM 1418 N N . TYR A 1 205 ? 29.283 -13.848 -7.425 1.00 13.96 205 TYR A N 1
ATOM 1419 C CA . TYR A 1 205 ? 28.212 -13.361 -6.563 1.00 13.49 205 TYR A CA 1
ATOM 1420 C C . TYR A 1 205 ? 28.184 -11.834 -6.565 1.00 13.08 205 TYR A C 1
ATOM 1421 O O . TYR A 1 205 ? 27.112 -11.204 -6.684 1.00 12.02 205 TYR A O 1
ATOM 1430 N N . LEU A 1 206 ? 29.356 -11.240 -6.387 1.00 11.19 206 LEU A N 1
ATOM 1431 C CA . LEU A 1 206 ? 29.497 -9.785 -6.363 1.00 11.36 206 LEU A CA 1
ATOM 1432 C C . LEU A 1 206 ? 28.953 -9.162 -7.643 1.00 14.48 206 LEU A C 1
ATOM 1433 O O . LEU A 1 206 ? 28.268 -8.127 -7.592 1.00 13.48 206 LEU A O 1
ATOM 1438 N N . SER A 1 207 ? 29.216 -9.768 -8.802 1.00 13.11 207 SER A N 1
ATOM 1439 C CA A SER A 1 207 ? 28.716 -9.201 -10.052 0.42 13.65 207 SER A CA 1
ATOM 1440 C CA B SER A 1 207 ? 28.719 -9.189 -10.046 0.26 13.67 207 SER A CA 1
ATOM 1441 C CA C SER A 1 207 ? 28.712 -9.197 -10.052 0.32 13.67 207 SER A CA 1
ATOM 1442 C C . SER A 1 207 ? 27.194 -9.115 -10.048 1.00 15.63 207 SER A C 1
ATOM 1443 O O . SER A 1 207 ? 26.615 -8.109 -10.494 1.00 13.43 207 SER A O 1
ATOM 1450 N N . VAL A 1 208 ? 26.525 -10.163 -9.546 1.00 13.98 208 VAL A N 1
ATOM 1451 C CA . VAL A 1 208 ? 25.058 -10.128 -9.453 1.00 16.33 208 VAL A CA 1
ATOM 1452 C C . VAL A 1 208 ? 24.582 -9.014 -8.506 1.00 13.58 208 VAL A C 1
ATOM 1453 O O . VAL A 1 208 ? 23.615 -8.280 -8.800 1.00 13.69 208 VAL A O 1
ATOM 1457 N N . TYR A 1 209 ? 25.209 -8.905 -7.328 1.00 12.57 209 TYR A N 1
ATOM 1458 C CA . TYR A 1 209 ? 24.872 -7.812 -6.419 1.00 11.69 209 TYR A CA 1
ATOM 1459 C C . TYR A 1 209 ? 24.973 -6.464 -7.127 1.00 12.17 209 TYR A C 1
ATOM 1460 O O . TYR A 1 209 ? 24.049 -5.646 -7.048 1.00 12.51 209 TYR A O 1
ATOM 1469 N N . ASN A 1 210 ? 26.091 -6.213 -7.818 1.00 12.16 210 ASN A N 1
ATOM 1470 C CA . ASN A 1 210 ? 26.298 -4.890 -8.429 1.00 10.66 210 ASN A CA 1
ATOM 1471 C C . ASN A 1 210 ? 25.273 -4.634 -9.539 1.00 12.31 210 ASN A C 1
ATOM 1472 O O . ASN A 1 210 ? 24.805 -3.493 -9.706 1.00 12.92 210 ASN A O 1
ATOM 1477 N N . GLU A 1 211 ? 24.892 -5.676 -10.298 1.00 12.50 211 GLU A N 1
ATOM 1478 C CA . GLU A 1 211 ? 23.827 -5.511 -11.297 1.00 14.23 211 GLU A CA 1
ATOM 1479 C C . GLU A 1 211 ? 22.517 -5.134 -10.632 1.00 15.62 211 GLU A C 1
ATOM 1480 O O . GLU A 1 211 ? 21.797 -4.242 -11.107 1.00 13.96 211 GLU A O 1
ATOM 1486 N N . ASN A 1 212 ? 22.181 -5.797 -9.523 1.00 13.28 212 ASN A N 1
ATOM 1487 C CA . ASN A 1 212 ? 20.921 -5.465 -8.859 1.00 13.17 212 ASN A CA 1
ATOM 1488 C C . ASN A 1 212 ? 20.970 -4.083 -8.219 1.00 12.20 212 ASN A C 1
ATOM 1489 O O . ASN A 1 212 ? 19.949 -3.377 -8.157 1.00 14.81 212 ASN A O 1
ATOM 1494 N N . LEU A 1 213 ? 22.138 -3.659 -7.743 1.00 11.66 213 LEU A N 1
ATOM 1495 C CA . LEU A 1 213 ? 22.257 -2.313 -7.212 1.00 11.17 2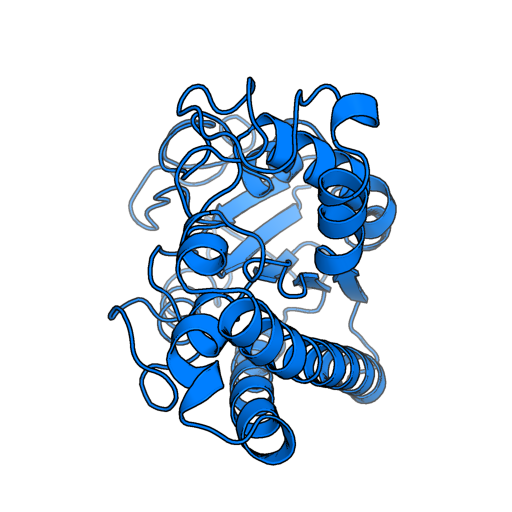13 LEU A CA 1
ATOM 1496 C C . LEU A 1 213 ? 21.981 -1.297 -8.308 1.00 11.58 213 LEU A C 1
ATOM 1497 O O . LEU A 1 213 ? 21.250 -0.314 -8.084 1.00 12.90 213 LEU A O 1
ATOM 1502 N N . GLU A 1 214 ? 22.564 -1.504 -9.485 1.00 13.20 214 GLU A N 1
ATOM 1503 C CA . GLU A 1 214 ? 22.313 -0.595 -10.603 1.00 13.90 214 GLU A CA 1
ATOM 1504 C C . GLU A 1 214 ? 20.833 -0.525 -10.947 1.00 14.69 214 GLU A C 1
ATOM 1505 O O . GLU A 1 214 ? 20.292 0.571 -11.167 1.00 14.44 214 GLU A O 1
ATOM 1511 N N . GLY A 1 215 ? 20.176 -1.678 -11.024 1.00 12.52 215 GLY A N 1
ATOM 1512 C CA . GLY A 1 215 ? 18.751 -1.684 -11.303 1.00 14.57 215 GLY A CA 1
ATOM 1513 C C . GLY A 1 215 ? 17.961 -0.891 -10.283 1.00 14.39 215 GLY A C 1
ATOM 1514 O O . GLY A 1 215 ? 17.018 -0.161 -10.637 1.00 16.00 215 GLY A O 1
ATOM 1515 N N . MET A 1 216 ? 18.307 -1.038 -9.000 1.00 12.62 216 MET A N 1
ATOM 1516 C CA . MET A 1 216 ? 17.602 -0.306 -7.953 1.00 14.27 216 MET A CA 1
ATOM 1517 C C . MET A 1 216 ? 17.800 1.192 -8.091 1.00 13.69 216 MET A C 1
ATOM 1518 O O . MET A 1 216 ? 16.845 1.976 -7.965 1.00 13.33 216 MET A O 1
ATOM 1523 N N . VAL A 1 217 ? 19.037 1.627 -8.323 1.00 12.25 217 VAL A N 1
ATOM 1524 C CA . VAL A 1 217 ? 19.276 3.064 -8.453 1.00 14.07 217 VAL A CA 1
ATOM 1525 C C . VAL A 1 217 ? 18.518 3.615 -9.650 1.00 13.27 217 VAL A C 1
ATOM 1526 O O . VAL A 1 217 ? 17.871 4.668 -9.555 1.00 13.05 217 VAL A O 1
ATOM 1530 N N . ASP A 1 218 ? 18.552 2.902 -10.783 1.00 13.28 218 ASP A N 1
ATOM 1531 C CA . ASP A 1 218 ? 17.806 3.354 -11.957 1.00 15.19 218 ASP A CA 1
ATOM 1532 C C . ASP A 1 218 ? 16.296 3.413 -11.673 1.00 15.93 218 ASP A C 1
ATOM 1533 O O . ASP A 1 218 ? 15.629 4.407 -12.007 1.00 16.40 218 ASP A O 1
ATOM 1538 N N . ASP A 1 219 ? 15.733 2.374 -11.075 1.00 14.35 219 ASP A N 1
ATOM 1539 C CA . ASP A 1 219 ? 14.273 2.347 -10.786 1.00 16.56 219 ASP A CA 1
ATOM 1540 C C . ASP A 1 219 ? 13.879 3.454 -9.804 1.00 15.72 219 ASP A C 1
ATOM 1541 O O . ASP A 1 219 ? 12.849 4.081 -10.001 1.00 16.12 219 ASP A O 1
ATOM 1546 N N . PHE A 1 220 ? 14.682 3.650 -8.764 1.00 14.74 220 PHE A N 1
ATOM 1547 C CA . PHE A 1 220 ? 14.393 4.701 -7.794 1.00 12.01 220 PHE A CA 1
ATOM 1548 C C . PHE A 1 220 ? 14.414 6.071 -8.453 1.00 14.69 220 PHE A C 1
ATOM 1549 O O . PHE A 1 220 ? 13.514 6.904 -8.223 1.00 14.29 220 PHE A O 1
ATOM 1557 N N . THR A 1 221 ? 15.449 6.332 -9.266 1.00 13.72 221 THR A N 1
ATOM 1558 C CA . THR A 1 221 ? 15.569 7.619 -9.936 1.00 12.98 221 THR A CA 1
ATOM 1559 C C . THR A 1 221 ? 14.356 7.873 -10.821 1.00 14.10 221 THR A C 1
ATOM 1560 O O . THR A 1 221 ? 13.776 8.974 -10.812 1.00 15.04 221 THR A O 1
ATOM 1564 N N . LYS A 1 222 ? 13.970 6.869 -11.612 1.00 14.31 222 LYS A N 1
ATOM 1565 C CA . LYS A 1 222 ? 12.831 7.045 -12.516 1.00 18.90 222 LYS A CA 1
ATOM 1566 C C . LYS A 1 222 ? 11.534 7.217 -11.744 1.00 16.85 222 LYS A C 1
ATOM 1567 O O . LYS A 1 222 ? 10.712 8.072 -12.100 1.00 18.91 222 LYS A O 1
ATOM 1573 N N . LYS A 1 223 ? 11.319 6.390 -10.714 1.00 15.74 223 LYS A N 1
ATOM 1574 C CA . LYS A 1 223 ? 10.043 6.405 -10.002 1.00 15.89 223 LYS A CA 1
ATOM 1575 C C . LYS A 1 223 ? 9.862 7.720 -9.257 1.00 15.32 223 LYS A C 1
ATOM 1576 O O . LYS A 1 223 ? 8.775 8.296 -9.287 1.00 19.23 223 LYS A O 1
ATOM 1582 N N . LYS A 1 224 ? 10.910 8.227 -8.593 1.00 15.70 224 LYS A N 1
ATOM 1583 C CA . LYS A 1 224 ? 10.759 9.473 -7.831 1.00 14.11 224 LYS A CA 1
ATOM 1584 C C . LYS A 1 224 ? 10.604 10.678 -8.747 1.00 14.94 224 LYS A C 1
ATOM 1585 O O . LYS A 1 224 ? 9.779 11.565 -8.484 1.00 16.75 224 LYS A O 1
ATOM 1591 N N . GLY A 1 225 ? 11.427 10.752 -9.793 1.00 15.15 225 GLY A N 1
ATOM 1592 C CA . GLY A 1 225 ? 11.361 11.822 -10.769 1.00 16.90 225 GLY A CA 1
ATOM 1593 C C . GLY A 1 225 ? 11.956 13.142 -10.320 1.00 16.88 225 GLY A C 1
ATOM 1594 O O . GLY A 1 225 ? 12.175 14.021 -11.168 1.00 18.56 225 GLY A O 1
ATOM 1595 N N . ASP A 1 226 ? 12.234 13.309 -9.031 1.00 13.94 226 ASP A N 1
ATOM 1596 C CA . ASP A 1 226 ? 12.724 14.575 -8.491 1.00 14.38 226 ASP A CA 1
ATOM 1597 C C . ASP A 1 226 ? 14.063 14.424 -7.770 1.00 13.74 226 ASP A C 1
ATOM 1598 O O . ASP A 1 226 ? 14.434 15.278 -6.953 1.00 15.01 226 ASP A O 1
ATOM 1603 N N . VAL A 1 227 ? 14.826 13.376 -8.092 1.00 12.78 227 VAL A N 1
ATOM 1604 C CA . VAL A 1 227 ? 16.111 13.127 -7.459 1.00 12.76 227 VAL A CA 1
ATOM 1605 C C . VAL A 1 227 ? 17.245 13.261 -8.462 1.00 12.77 227 VAL A C 1
ATOM 1606 O O . VAL A 1 227 ? 17.065 13.134 -9.693 1.00 15.39 227 VAL A O 1
ATOM 1610 N N . THR A 1 228 ? 18.428 13.540 -7.925 1.00 11.63 228 THR A N 1
ATOM 1611 C CA . THR A 1 228 ? 19.658 13.545 -8.704 1.00 12.94 228 THR A CA 1
ATOM 1612 C C . THR A 1 228 ? 20.503 12.416 -8.135 1.00 12.48 228 THR A C 1
ATOM 1613 O O . THR A 1 228 ? 20.774 12.398 -6.923 1.00 11.71 228 THR A O 1
ATOM 1617 N N . THR A 1 229 ? 20.870 11.444 -8.973 1.00 12.28 229 THR A N 1
ATOM 1618 C CA . THR A 1 229 ? 21.608 10.288 -8.488 1.00 11.35 229 THR A CA 1
ATOM 1619 C C . THR A 1 229 ? 22.841 10.030 -9.340 1.00 12.01 229 THR A C 1
ATOM 1620 O O . THR A 1 229 ? 22.855 10.257 -10.558 1.00 13.37 229 THR A O 1
ATOM 1624 N N . VAL A 1 230 ? 23.859 9.471 -8.688 1.00 12.03 230 VAL A N 1
ATOM 1625 C CA . VAL A 1 230 ? 25.068 8.993 -9.341 1.00 12.18 230 VAL A CA 1
ATOM 1626 C C . VAL A 1 230 ? 25.336 7.590 -8.827 1.00 10.96 230 VAL A C 1
ATOM 1627 O O . VAL A 1 230 ? 25.368 7.373 -7.602 1.00 11.23 230 VAL A O 1
ATOM 1631 N N . LEU A 1 231 ? 25.499 6.648 -9.744 1.00 13.14 231 LEU A N 1
ATOM 1632 C CA . LEU A 1 231 ? 26.043 5.327 -9.431 1.00 11.50 231 LEU A CA 1
ATOM 1633 C C . LEU A 1 231 ? 27.482 5.329 -9.912 1.00 11.60 231 LEU A C 1
ATOM 1634 O O . LEU A 1 231 ? 27.730 5.422 -11.121 1.00 13.90 231 LEU A O 1
ATOM 1639 N N . TYR A 1 232 ? 28.399 5.230 -8.949 1.00 10.86 232 TYR A N 1
ATOM 1640 C CA . TYR A 1 232 ? 29.849 5.240 -9.260 1.00 10.84 232 TYR A CA 1
ATOM 1641 C C . TYR A 1 232 ? 30.347 3.807 -9.361 1.00 11.58 232 TYR A C 1
ATOM 1642 O O . TYR A 1 232 ? 30.230 3.054 -8.416 1.00 11.39 232 TYR A O 1
ATOM 1651 N N . ASP A 1 233 ? 30.924 3.489 -10.517 1.00 10.62 233 ASP A N 1
ATOM 1652 C CA . ASP A 1 233 ? 31.398 2.120 -10.788 1.00 10.23 233 ASP A CA 1
ATOM 1653 C C . ASP A 1 233 ? 32.834 1.996 -10.274 1.00 12.12 233 ASP A C 1
ATOM 1654 O O . ASP A 1 233 ? 33.819 2.013 -11.033 1.00 12.37 233 ASP A O 1
ATOM 1659 N N . SER A 1 234 ? 32.955 1.863 -8.939 1.00 11.49 234 SER A N 1
ATOM 1660 C CA . SER A 1 234 ? 34.274 1.622 -8.350 1.00 10.47 234 SER A CA 1
ATOM 1661 C C . SER A 1 234 ? 34.836 0.292 -8.819 1.00 11.72 234 SER A C 1
ATOM 1662 O O . SER A 1 234 ? 36.067 0.129 -8.874 1.00 11.98 234 SER A O 1
ATOM 1665 N N . TRP A 1 235 ? 33.964 -0.668 -9.160 1.00 11.48 235 TRP A N 1
ATOM 1666 C CA . TRP A 1 235 ? 34.461 -1.986 -9.556 1.00 11.46 235 TRP A CA 1
ATOM 1667 C C . TRP A 1 235 ? 35.333 -1.887 -10.808 1.00 11.88 235 TRP A C 1
ATOM 1668 O O . TRP A 1 235 ? 36.441 -2.424 -10.863 1.00 12.36 235 TRP A O 1
ATOM 1679 N N . SER A 1 236 ? 34.845 -1.194 -11.834 1.00 11.94 236 SER A N 1
ATOM 1680 C CA . SER A 1 236 ? 35.636 -1.108 -13.048 1.00 12.21 236 SER A CA 1
ATOM 1681 C C . SER A 1 236 ? 36.902 -0.274 -12.845 1.00 12.42 236 SER A C 1
ATOM 1682 O O . SER A 1 236 ? 37.950 -0.571 -13.446 1.00 14.45 236 SER A O 1
ATOM 1685 N N . PHE A 1 237 ? 36.848 0.715 -11.971 1.00 12.01 237 PHE A N 1
ATOM 1686 C CA . PHE A 1 237 ? 38.024 1.594 -11.781 1.00 13.16 237 PHE A CA 1
ATOM 1687 C C . PHE A 1 237 ? 39.127 0.798 -11.090 1.00 12.47 237 PHE A C 1
ATOM 1688 O O . PHE A 1 237 ? 40.248 0.757 -11.573 1.00 14.00 237 PHE A O 1
ATOM 1696 N N . MET A 1 238 ? 38.815 0.242 -9.920 1.00 11.04 238 MET A N 1
ATOM 1697 C CA . MET A 1 238 ? 39.779 -0.621 -9.267 1.00 11.43 238 MET A CA 1
ATOM 1698 C C . MET A 1 238 ? 40.282 -1.731 -10.166 1.00 12.18 238 MET A C 1
ATOM 1699 O O . MET A 1 238 ? 41.484 -2.051 -10.137 1.00 13.58 238 MET A O 1
ATOM 1704 N N . THR A 1 239 ? 39.374 -2.392 -10.894 1.00 12.64 239 THR A N 1
ATOM 1705 C CA . THR A 1 239 ? 39.788 -3.489 -11.770 1.00 12.35 239 THR A CA 1
ATOM 1706 C C . THR A 1 239 ? 40.826 -3.025 -12.789 1.00 14.53 239 THR A C 1
ATOM 1707 O O . THR A 1 239 ? 41.796 -3.745 -13.063 1.00 15.41 239 THR A O 1
ATOM 1711 N N . LYS A 1 240 ? 40.659 -1.799 -13.336 1.00 14.44 240 LYS A N 1
ATOM 1712 C CA . LYS A 1 240 ? 41.659 -1.265 -14.279 1.00 14.76 240 LYS A CA 1
ATOM 1713 C C . LYS A 1 240 ? 43.025 -1.177 -13.617 1.00 15.36 240 LYS A C 1
ATOM 1714 O O . LYS A 1 240 ? 44.058 -1.537 -14.221 1.00 16.91 240 LYS A O 1
ATOM 1720 N N . ILE A 1 241 ? 43.057 -0.719 -12.361 1.00 14.26 241 ILE A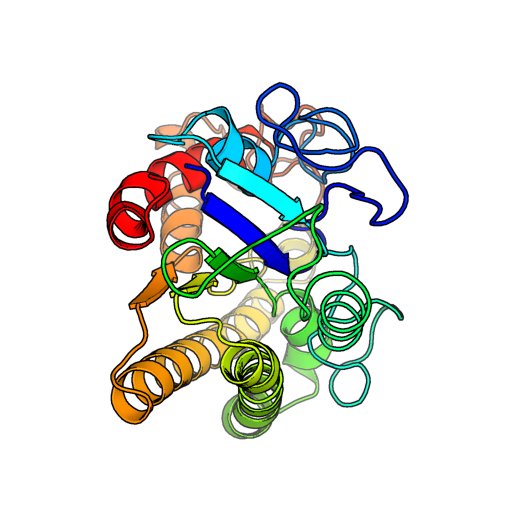 N 1
ATOM 1721 C CA . ILE A 1 241 ? 44.359 -0.610 -11.691 1.00 14.29 241 ILE A CA 1
ATOM 1722 C C . ILE A 1 241 ? 44.940 -1.992 -11.384 1.00 14.24 241 ILE A C 1
ATOM 1723 O O . ILE A 1 241 ? 46.128 -2.255 -11.619 1.00 18.20 241 ILE A O 1
ATOM 1728 N N . LEU A 1 242 ? 44.109 -2.909 -10.871 1.00 13.69 242 LEU A N 1
ATOM 1729 C CA . LEU A 1 242 ? 44.608 -4.258 -10.574 1.00 15.12 242 LEU A CA 1
ATOM 1730 C C . LEU A 1 242 ? 45.129 -4.958 -11.824 1.00 17.16 242 LEU A C 1
ATOM 1731 O O . LEU A 1 242 ? 46.073 -5.761 -11.744 1.00 17.26 242 LEU A O 1
ATOM 1736 N N . ASP A 1 243 ? 44.541 -4.654 -12.989 1.00 15.91 243 ASP A N 1
ATOM 1737 C CA . ASP A 1 243 ? 44.943 -5.289 -14.236 1.00 15.13 243 ASP A CA 1
ATOM 1738 C C . ASP A 1 243 ? 46.233 -4.698 -14.808 1.00 19.99 243 ASP A C 1
ATOM 1739 O O . ASP A 1 243 ? 46.928 -5.380 -15.580 1.00 21.27 243 ASP A O 1
ATOM 1744 N N . ASP A 1 244 ? 46.584 -3.453 -14.469 1.00 16.04 244 ASP A N 1
ATOM 1745 C CA . ASP A 1 244 ? 47.790 -2.819 -15.015 1.00 17.45 244 ASP A CA 1
ATOM 1746 C C . ASP A 1 244 ? 48.388 -1.929 -13.932 1.00 17.96 244 ASP A C 1
ATOM 1747 O O . ASP A 1 244 ? 48.402 -0.700 -14.047 1.00 17.07 244 ASP A O 1
ATOM 1752 N N . PRO A 1 245 ? 48.857 -2.528 -12.829 1.00 16.75 245 PRO A N 1
ATOM 1753 C CA . PRO A 1 245 ? 49.245 -1.702 -11.667 1.00 17.70 245 PRO A CA 1
ATOM 1754 C C . PRO A 1 245 ? 50.359 -0.714 -11.964 1.00 17.09 245 PRO A C 1
ATOM 1755 O O . PRO A 1 245 ? 50.339 0.401 -11.419 1.00 15.70 245 PRO A O 1
ATOM 1759 N N . THR A 1 246 ? 51.341 -1.092 -12.794 1.00 17.86 246 THR A N 1
ATOM 1760 C CA . THR A 1 246 ? 52.481 -0.211 -13.018 1.00 18.01 246 THR A CA 1
ATOM 1761 C C . THR A 1 246 ? 52.085 1.070 -13.753 1.00 16.99 246 THR A C 1
ATOM 1762 O O . THR A 1 246 ? 52.772 2.083 -13.606 1.00 17.98 246 THR A O 1
ATOM 1766 N N . ALA A 1 247 ? 50.984 1.059 -14.516 1.00 15.48 247 ALA A N 1
ATOM 1767 C CA . ALA A 1 247 ? 50.507 2.279 -15.170 1.00 17.73 247 ALA A CA 1
ATOM 1768 C C . ALA A 1 247 ? 50.016 3.317 -14.171 1.00 17.12 247 ALA A C 1
ATOM 1769 O O . ALA A 1 247 ? 49.884 4.492 -14.523 1.00 17.89 247 ALA A O 1
ATOM 1771 N N . TYR A 1 248 ? 49.784 2.909 -12.920 1.00 15.33 248 TYR A N 1
ATOM 1772 C CA . TYR A 1 248 ? 49.319 3.775 -11.842 1.00 14.95 248 TYR A CA 1
ATOM 1773 C C . TYR A 1 248 ? 50.384 3.979 -10.772 1.00 19.02 248 TYR A C 1
ATOM 1774 O O . TYR A 1 248 ? 50.092 4.561 -9.727 1.00 21.44 248 TYR A O 1
ATOM 1783 N N . GLY A 1 249 ? 51.586 3.472 -10.989 1.00 20.64 249 GLY A N 1
ATOM 1784 C CA . GLY A 1 249 ? 52.662 3.703 -10.014 1.00 21.43 249 GLY A CA 1
ATOM 1785 C C . GLY A 1 249 ? 52.751 2.637 -8.941 1.00 22.35 249 GLY A C 1
ATOM 1786 O O . GLY A 1 249 ? 53.454 2.855 -7.968 1.00 27.18 249 GLY A O 1
ATOM 1787 N N . PHE A 1 250 ? 52.062 1.531 -9.130 1.00 16.31 250 PHE A N 1
ATOM 1788 C CA . PHE A 1 250 ? 52.164 0.445 -8.176 1.00 18.11 250 PHE A CA 1
ATOM 1789 C C . PHE A 1 250 ? 52.987 -0.693 -8.771 1.00 19.64 250 PHE A C 1
ATOM 1790 O O . PHE A 1 250 ? 52.840 -1.016 -9.957 1.00 19.56 250 PHE A O 1
ATOM 1798 N N . PRO A 1 251 ? 53.867 -1.328 -7.992 1.00 18.58 251 PRO A N 1
ATOM 1799 C CA . PRO A 1 251 ? 54.734 -2.356 -8.589 1.00 18.88 251 PRO A CA 1
ATOM 1800 C C . PRO A 1 251 ? 54.012 -3.621 -9.011 1.00 18.56 251 PRO A C 1
ATOM 1801 O O . PRO A 1 251 ? 54.493 -4.306 -9.921 1.00 23.77 251 PRO A O 1
ATOM 1805 N N . ASP A 1 252 ? 52.897 -3.963 -8.373 1.00 18.51 252 ASP A N 1
ATOM 1806 C CA . ASP A 1 252 ? 52.134 -5.161 -8.693 1.00 19.25 252 ASP A CA 1
ATOM 1807 C C . ASP A 1 252 ? 50.758 -5.004 -8.057 1.00 19.84 252 ASP A C 1
ATOM 1808 O O . ASP A 1 252 ? 50.489 -4.012 -7.382 1.00 19.28 252 ASP A O 1
ATOM 1813 N N . ALA A 1 253 ? 49.891 -5.998 -8.255 1.00 18.82 253 ALA A N 1
ATOM 1814 C CA . ALA A 1 253 ? 48.519 -5.891 -7.790 1.00 18.43 253 ALA A CA 1
ATOM 1815 C C . ALA A 1 253 ? 48.297 -6.578 -6.450 1.00 17.79 253 ALA A C 1
ATOM 1816 O O . ALA A 1 253 ? 47.150 -6.635 -5.987 1.00 19.12 253 ALA A O 1
ATOM 1818 N N . THR A 1 254 ? 49.345 -7.146 -5.844 1.00 18.39 254 THR A N 1
ATOM 1819 C CA . THR A 1 254 ? 49.164 -7.990 -4.668 1.00 20.46 254 THR A CA 1
ATOM 1820 C C . THR A 1 254 ? 49.936 -7.571 -3.424 1.00 20.33 254 THR A C 1
ATOM 1821 O O . THR A 1 254 ? 49.578 -8.023 -2.324 1.00 20.22 254 THR A O 1
ATOM 1825 N N . CYS A 1 255 ? 50.958 -6.732 -3.540 1.00 19.64 255 CYS A N 1
ATOM 1826 C CA . CYS A 1 255 ? 51.743 -6.400 -2.361 1.00 22.47 255 CYS A CA 1
ATOM 1827 C C . CYS A 1 255 ? 50.942 -5.556 -1.375 1.00 19.36 255 CYS A C 1
ATOM 1828 O O . CYS A 1 255 ? 49.978 -4.870 -1.742 1.00 17.84 255 CYS A O 1
ATOM 1831 N N . ILE A 1 256 ? 51.345 -5.655 -0.108 1.00 18.73 256 ILE A N 1
ATOM 1832 C CA . ILE A 1 256 ? 50.738 -4.943 1.017 1.00 19.04 256 ILE A CA 1
ATOM 1833 C C . ILE A 1 256 ? 51.792 -4.044 1.645 1.00 20.28 256 ILE A C 1
ATOM 1834 O O . ILE A 1 256 ? 52.926 -4.486 1.889 1.00 20.67 256 ILE A O 1
ATOM 1839 N N . ASN A 1 257 ? 51.416 -2.796 1.930 1.00 20.17 257 ASN A N 1
ATOM 1840 C CA . ASN A 1 257 ? 52.300 -1.891 2.645 1.00 19.69 257 ASN A CA 1
ATOM 1841 C C . ASN A 1 257 ? 51.455 -0.915 3.448 1.00 17.93 257 ASN A C 1
ATOM 1842 O O . ASN A 1 257 ? 50.613 -0.208 2.889 1.00 16.59 257 ASN A O 1
ATOM 1847 N N . ASP A 1 258 ? 51.658 -0.900 4.763 1.00 20.64 258 ASP A N 1
ATOM 1848 C CA . ASP A 1 258 ? 50.827 -0.036 5.592 1.00 19.76 258 ASP A CA 1
ATOM 1849 C C . ASP A 1 258 ? 51.216 1.436 5.483 1.00 20.38 258 ASP A C 1
ATOM 1850 O O . ASP A 1 258 ? 50.575 2.263 6.142 1.00 19.90 258 ASP A O 1
ATOM 1855 N N . ASP A 1 259 ? 52.200 1.789 4.642 1.00 17.15 259 ASP A N 1
ATOM 1856 C CA . ASP A 1 259 ? 52.387 3.203 4.311 1.00 17.19 259 ASP A CA 1
ATOM 1857 C C . ASP A 1 259 ? 51.258 3.748 3.443 1.00 16.71 259 ASP A C 1
ATOM 1858 O O . ASP A 1 259 ? 51.093 4.972 3.341 1.00 18.08 259 ASP A O 1
ATOM 1863 N N . GLY A 1 260 ? 50.481 2.872 2.818 1.00 15.28 260 GLY A N 1
ATOM 1864 C CA . GLY A 1 260 ? 49.303 3.315 2.043 1.00 15.14 260 GLY A CA 1
ATOM 1865 C C . GLY A 1 260 ? 49.613 3.775 0.633 1.00 17.61 260 GLY A C 1
ATOM 1866 O O . GLY A 1 260 ? 48.680 4.073 -0.097 1.00 15.05 260 GLY A O 1
ATOM 1867 N N . THR A 1 261 ? 50.902 3.905 0.298 1.00 16.21 261 THR A N 1
ATOM 1868 C CA . THR A 1 261 ? 51.247 4.437 -1.019 1.00 17.72 261 THR A CA 1
ATOM 1869 C C . THR A 1 261 ? 52.143 3.528 -1.851 1.00 17.14 261 THR A C 1
ATOM 1870 O O . THR A 1 261 ? 52.074 3.602 -3.083 1.00 20.90 261 THR A O 1
ATOM 1874 N N . SER A 1 262 ? 52.930 2.644 -1.230 1.00 17.43 262 SER A N 1
ATOM 1875 C CA . SER A 1 262 ? 53.853 1.794 -1.985 1.00 22.53 262 SER A CA 1
ATOM 1876 C C . SER A 1 262 ? 53.154 0.642 -2.698 1.00 25.14 262 SER A C 1
ATOM 1877 O O . SER A 1 262 ? 53.684 0.135 -3.697 1.00 25.94 262 SER A O 1
ATOM 1880 N N . CYS A 1 263 ? 51.973 0.241 -2.221 1.00 21.80 263 CYS A N 1
ATOM 1881 C CA . CYS A 1 263 ? 51.214 -0.869 -2.759 1.00 19.93 263 CYS A CA 1
ATOM 1882 C C . CYS A 1 263 ? 49.764 -0.434 -2.895 1.00 18.06 263 CYS A C 1
ATOM 1883 O O . CYS A 1 263 ? 49.326 0.525 -2.255 1.00 16.89 263 CYS A O 1
ATOM 1886 N N . ILE A 1 264 ? 48.993 -1.163 -3.682 1.00 15.72 264 ILE A N 1
ATOM 1887 C CA . ILE A 1 264 ? 47.535 -0.871 -3.741 1.00 15.03 264 ILE A CA 1
ATOM 1888 C C . ILE A 1 264 ? 46.946 -1.141 -2.352 1.00 15.52 264 ILE A C 1
ATOM 1889 O O . ILE A 1 264 ? 46.105 -0.354 -1.924 1.00 14.16 264 ILE A O 1
ATOM 1894 N N . TRP A 1 265 ? 47.460 -2.150 -1.669 1.00 14.98 265 TRP A N 1
ATOM 1895 C CA . TRP A 1 265 ? 46.860 -2.607 -0.398 1.00 15.56 265 TRP A CA 1
ATOM 1896 C C . TRP A 1 265 ? 47.560 -2.058 0.843 1.00 17.06 265 TRP A C 1
ATOM 1897 O O . TRP A 1 265 ? 48.778 -2.165 0.947 1.00 16.66 265 TRP A O 1
ATOM 1908 N N . TRP A 1 266 ? 46.761 -1.481 1.745 1.00 15.87 266 TRP A N 1
ATOM 1909 C CA . TRP A 1 266 ? 47.263 -1.013 3.058 1.00 14.43 266 TRP A CA 1
ATOM 1910 C C . TRP A 1 266 ? 47.341 -2.232 3.982 1.00 15.17 266 TRP A C 1
ATOM 1911 O O . TRP A 1 266 ? 48.320 -2.309 4.724 1.00 18.08 266 TRP A O 1
ATOM 1922 N N . ASP A 1 267 ? 46.316 -3.073 4.028 1.00 14.50 267 ASP A N 1
ATOM 1923 C CA . ASP A 1 267 ? 46.431 -4.383 4.659 1.00 15.93 267 ASP A CA 1
ATOM 1924 C C . ASP A 1 267 ? 45.834 -5.429 3.727 1.00 15.21 267 ASP A C 1
ATOM 1925 O O . ASP A 1 267 ? 45.593 -5.118 2.557 1.00 15.68 267 ASP A O 1
ATOM 1930 N N . ASN A 1 268 ? 45.582 -6.657 4.206 1.00 17.10 268 ASN A N 1
ATOM 1931 C CA . ASN A 1 268 ? 45.173 -7.704 3.264 1.00 18.51 268 ASN A CA 1
ATOM 1932 C C . ASN A 1 268 ? 43.777 -7.520 2.675 1.00 15.47 268 ASN A C 1
ATOM 1933 O O . ASN A 1 268 ? 43.398 -8.290 1.784 1.00 16.47 268 ASN A O 1
ATOM 1938 N N . TYR A 1 269 ? 42.982 -6.538 3.148 1.00 14.05 269 TYR A N 1
ATOM 1939 C CA . TYR A 1 269 ? 41.605 -6.407 2.688 1.00 12.32 269 TYR A CA 1
ATOM 1940 C C . TYR A 1 269 ? 41.222 -4.975 2.343 1.00 15.49 269 TYR A C 1
ATOM 1941 O O . TYR A 1 269 ? 40.062 -4.749 2.004 1.00 16.09 269 TYR A O 1
ATOM 1950 N N . HIS A 1 270 ? 42.152 -4.043 2.450 1.00 12.75 270 HIS A N 1
ATOM 1951 C CA . HIS A 1 270 ? 41.787 -2.619 2.296 1.00 12.22 270 HIS A CA 1
ATOM 1952 C C . HIS A 1 270 ? 42.847 -1.879 1.489 1.00 13.01 270 HIS A C 1
ATOM 1953 O O . HIS A 1 270 ? 44.025 -2.036 1.769 1.00 14.45 270 HIS A O 1
ATOM 1960 N N . P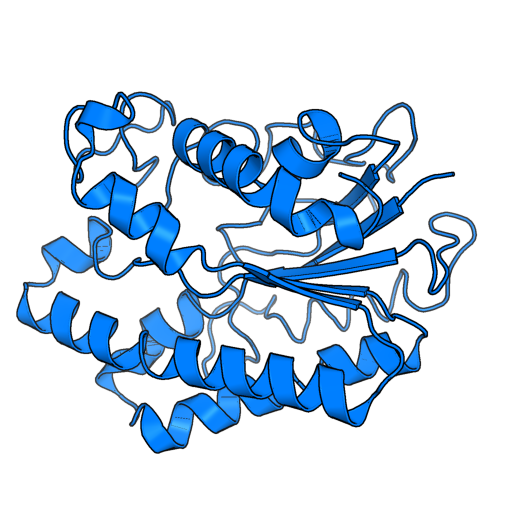RO A 1 271 ? 42.441 -1.050 0.512 1.00 13.01 271 PRO A N 1
ATOM 1961 C CA . PRO A 1 271 ? 43.376 -0.250 -0.284 1.00 14.05 271 PRO A CA 1
ATOM 1962 C C . PRO A 1 271 ? 43.857 0.983 0.467 1.00 13.95 271 PRO A C 1
ATOM 1963 O O . PRO A 1 271 ? 43.192 1.464 1.393 1.00 12.99 271 PRO A O 1
ATOM 1967 N N . GLY A 1 272 ? 45.024 1.466 0.049 1.00 13.69 272 GLY A N 1
ATOM 1968 C CA . GLY A 1 272 ? 45.643 2.594 0.743 1.00 13.83 272 GLY A CA 1
ATOM 1969 C C . GLY A 1 272 ? 45.233 3.965 0.247 1.00 11.89 272 GLY A C 1
ATOM 1970 O O . GLY A 1 272 ? 44.436 4.065 -0.690 1.00 12.75 272 GLY A O 1
ATOM 1971 N N . MET A 1 273 ? 45.834 4.982 0.836 1.00 12.08 273 MET A N 1
ATOM 1972 C CA . MET A 1 273 ? 45.450 6.376 0.521 1.00 12.86 273 MET A CA 1
ATOM 1973 C C . MET A 1 273 ? 45.720 6.724 -0.965 1.00 12.91 273 MET A C 1
ATOM 1974 O O . MET A 1 273 ? 45.011 7.533 -1.515 1.00 12.26 273 MET A O 1
ATOM 1979 N N . LYS A 1 274 ? 46.789 6.151 -1.523 1.00 11.95 274 LYS A N 1
ATOM 1980 C CA . LYS A 1 274 ? 47.107 6.461 -2.937 1.00 12.11 274 LYS A CA 1
ATOM 1981 C C . LYS A 1 274 ? 45.943 5.967 -3.806 1.00 14.32 274 LYS A C 1
ATOM 1982 O O . LYS A 1 274 ? 45.473 6.722 -4.638 1.00 13.81 274 LYS A O 1
ATOM 1988 N N . TYR A 1 275 ? 45.504 4.739 -3.569 1.00 12.74 275 TYR A N 1
ATOM 1989 C CA . TYR A 1 275 ? 44.316 4.232 -4.304 1.00 12.42 275 TYR A CA 1
ATOM 1990 C C . TYR A 1 275 ? 43.082 5.146 -4.065 1.00 10.65 275 TYR A C 1
ATOM 1991 O O . TYR A 1 275 ? 42.383 5.513 -4.997 1.00 12.24 275 TYR A O 1
ATOM 2000 N N . HIS A 1 276 ? 42.836 5.485 -2.800 1.00 11.58 276 HIS A N 1
ATOM 2001 C CA . HIS A 1 276 ? 41.637 6.305 -2.491 1.00 10.39 276 HIS A CA 1
ATOM 2002 C C . HIS A 1 276 ? 41.717 7.675 -3.169 1.00 12.82 276 HIS A C 1
ATOM 2003 O O . HIS A 1 276 ? 40.706 8.205 -3.583 1.00 12.01 276 HIS A O 1
ATOM 2010 N N . LEU A 1 277 ? 42.920 8.243 -3.222 1.00 11.24 277 LEU A N 1
ATOM 2011 C CA . LEU A 1 277 ? 43.068 9.509 -3.949 1.00 11.41 277 LEU A CA 1
ATOM 2012 C C . LEU A 1 277 ? 42.795 9.316 -5.437 1.00 14.04 277 LEU A C 1
ATOM 2013 O O . LEU A 1 277 ? 42.095 10.124 -6.061 1.00 12.70 277 LEU A O 1
ATOM 2018 N N . LEU A 1 278 ? 43.330 8.269 -6.047 1.00 11.24 278 LEU A N 1
ATOM 2019 C CA . LEU A 1 278 ? 43.037 8.040 -7.484 1.00 12.53 278 LEU A CA 1
ATOM 2020 C C . LEU A 1 278 ? 41.524 7.878 -7.707 1.00 12.40 278 LEU A C 1
ATOM 2021 O O . LEU A 1 278 ? 41.016 8.375 -8.687 1.00 12.38 278 LEU A O 1
ATOM 2026 N N . GLN A 1 279 ? 40.864 7.181 -6.793 1.00 11.05 279 GLN A N 1
ATOM 2027 C CA . GLN A 1 279 ? 39.406 6.958 -6.939 1.00 11.21 279 GLN A CA 1
ATOM 2028 C C . GLN A 1 279 ? 38.662 8.309 -6.816 1.00 12.65 279 GLN A C 1
ATOM 2029 O O . GLN A 1 279 ? 37.818 8.603 -7.632 1.00 12.01 279 GLN A O 1
ATOM 2035 N N . ALA A 1 280 ? 39.026 9.087 -5.802 1.00 11.27 280 ALA A N 1
ATOM 2036 C CA . ALA A 1 280 ? 38.362 10.392 -5.635 1.00 11.42 280 ALA A CA 1
ATOM 2037 C C . ALA A 1 280 ? 38.559 11.284 -6.869 1.00 12.85 280 ALA A C 1
ATOM 2038 O O . ALA A 1 280 ? 37.640 11.990 -7.260 1.00 12.48 280 ALA A O 1
ATOM 2040 N N . GLU A 1 281 ? 39.763 11.275 -7.427 1.00 11.75 281 GLU A N 1
ATOM 2041 C CA . GLU A 1 281 ? 40.024 12.056 -8.663 1.00 13.83 281 GLU A CA 1
ATOM 2042 C C . GLU A 1 281 ? 39.178 11.528 -9.832 1.00 12.38 281 GLU A C 1
ATOM 2043 O O . GLU A 1 281 ? 38.706 12.335 -10.612 1.00 14.65 281 GLU A O 1
ATOM 2049 N N . ASP A 1 282 ? 39.014 10.210 -9.909 1.00 13.17 282 ASP A N 1
ATOM 2050 C CA . ASP A 1 282 ? 38.152 9.601 -10.952 1.00 13.07 282 ASP A CA 1
ATOM 2051 C C . ASP A 1 282 ? 36.692 10.001 -10.726 1.00 13.06 282 ASP A C 1
ATOM 2052 O O . ASP A 1 282 ? 35.990 10.267 -11.683 1.00 15.40 282 ASP A O 1
ATOM 2057 N N . MET A 1 283 ? 36.271 10.039 -9.469 1.00 11.03 283 MET A N 1
ATOM 2058 C CA . MET A 1 283 ? 34.861 10.370 -9.145 1.00 12.56 283 MET A CA 1
ATOM 2059 C C . MET A 1 283 ? 34.525 11.858 -9.383 1.00 14.49 283 MET A C 1
ATOM 2060 O O . MET A 1 283 ? 33.401 12.129 -9.752 1.00 14.77 283 MET A O 1
ATOM 2065 N N . LYS A 1 284 ? 35.476 12.765 -9.194 1.00 13.54 284 LYS A N 1
ATOM 2066 C CA . LYS A 1 284 ? 35.179 14.230 -9.240 1.00 13.46 284 LYS A CA 1
ATOM 2067 C C . LYS A 1 284 ? 34.259 14.622 -10.419 1.00 14.94 284 LYS A C 1
ATOM 2068 O O . LYS A 1 284 ? 33.217 15.212 -10.171 1.00 15.52 284 LYS A O 1
ATOM 2074 N N . PRO A 1 285 ? 34.622 14.350 -11.687 1.00 16.21 285 PRO A N 1
ATOM 2075 C CA . PRO A 1 285 ? 33.790 14.760 -12.840 1.00 17.41 285 PRO A CA 1
ATOM 2076 C C . PRO A 1 285 ? 32.394 14.153 -12.770 1.00 16.60 285 PRO A C 1
ATOM 2077 O O . PRO A 1 285 ? 31.410 14.807 -13.135 1.00 18.50 285 PRO A O 1
ATOM 2081 N N . LYS A 1 286 ? 32.306 12.936 -12.267 1.00 15.34 286 LYS A N 1
ATOM 2082 C CA . LYS A 1 286 ? 31.006 12.230 -12.194 1.00 14.06 286 LYS A CA 1
ATOM 2083 C C . LYS A 1 286 ? 30.123 12.818 -11.077 1.00 15.71 286 LYS A C 1
ATOM 2084 O O . LYS A 1 286 ? 28.924 12.605 -11.115 1.00 16.88 286 LYS A O 1
ATOM 2090 N N . LEU A 1 287 ? 30.730 13.574 -10.159 1.00 15.95 287 LEU A N 1
ATOM 2091 C CA . LEU A 1 287 ? 29.970 14.167 -9.070 1.00 13.82 287 LEU A CA 1
ATOM 2092 C C . LEU A 1 287 ? 29.596 15.611 -9.309 1.00 14.86 287 LEU A C 1
ATOM 2093 O O . LEU A 1 287 ? 28.956 16.213 -8.443 1.00 14.96 287 LEU A O 1
ATOM 2098 N N . ARG A 1 288 ? 30.031 16.206 -10.414 1.00 15.07 288 ARG A N 1
ATOM 2099 C CA . ARG A 1 288 ? 29.658 17.609 -10.657 1.00 15.16 288 ARG A CA 1
ATOM 2100 C C . ARG A 1 288 ? 28.156 17.867 -10.502 1.00 17.41 288 ARG A C 1
ATOM 2101 O O . ARG A 1 288 ? 27.748 18.893 -9.935 1.00 18.33 288 ARG A O 1
ATOM 2109 N N . LYS A 1 289 ? 27.317 16.947 -10.981 1.00 15.58 289 LYS A N 1
ATOM 2110 C CA . LYS A 1 289 ? 25.877 17.153 -10.917 1.00 18.94 289 LYS A CA 1
ATOM 2111 C C . LYS A 1 289 ? 25.319 17.119 -9.490 1.00 16.03 289 LYS A C 1
ATOM 2112 O O . LYS A 1 289 ? 24.174 17.529 -9.287 1.00 17.82 289 LYS A O 1
ATOM 2118 N N . LEU A 1 290 ? 26.104 16.700 -8.493 1.00 14.93 290 LEU A N 1
ATOM 2119 C CA . LEU A 1 290 ? 25.653 16.640 -7.098 1.00 14.14 290 LEU A CA 1
ATOM 2120 C C . LEU A 1 290 ? 25.931 17.910 -6.311 1.00 15.04 290 LEU A C 1
ATOM 2121 O O . LEU A 1 290 ? 25.403 18.049 -5.199 1.00 15.61 290 LEU A O 1
ATOM 2126 N N . GLY A 1 291 ? 26.729 18.838 -6.837 1.00 17.75 291 GLY A N 1
ATOM 2127 C CA . GLY A 1 291 ? 26.792 20.193 -6.303 1.00 15.03 291 GLY A CA 1
ATOM 2128 C C . GLY A 1 291 ? 28.074 20.582 -5.588 1.00 17.36 291 GLY A C 1
ATOM 2129 O O . GLY A 1 291 ? 28.287 21.785 -5.358 1.00 18.40 291 GLY A O 1
ATOM 2130 N N . GLY A 1 292 ? 28.931 19.635 -5.234 1.00 16.30 292 GLY A N 1
ATOM 2131 C CA . GLY A 1 292 ? 30.099 19.990 -4.445 1.00 15.02 292 GLY A CA 1
ATOM 2132 C C . GLY A 1 292 ? 31.406 19.857 -5.199 1.00 14.11 292 GLY A C 1
ATOM 2133 O O . GLY A 1 292 ? 32.467 20.079 -4.606 1.00 15.47 292 GLY A O 1
ATOM 2134 N N . TRP A 1 293 ? 31.357 19.522 -6.492 1.00 14.41 293 TRP A N 1
ATOM 2135 C CA . TRP A 1 293 ? 32.524 18.972 -7.217 1.00 14.03 293 TRP A CA 1
ATOM 2136 C C . TRP A 1 293 ? 32.670 19.538 -8.624 1.00 15.32 293 TRP A C 1
ATOM 2137 O O . TRP A 1 293 ? 31.758 20.201 -9.135 1.00 18.56 293 TRP A O 1
#

Sequence (270 aa):
NPTYFFTFGDSYSQTGFSASSGTQPSASNPMGNPDLGIGTTTNGPNWIGYLTTTENASLVLSYNLAAGGATIDNALVPFYPGDLASSQFRRLFEEDVYADKPASAPWSAEDAVFGVWIGINDIGNAYYSTDAETYTPKLISRLESSLVEEVYKNGGRKFLFLNVPPTSRSPLFLEQGEEVVKQHAEYLSSSVYNENLEGMVDDFTKKKGDVTTVLYDSWSFMTKILDDPTAYGFPDATCINDDGTSCIWWDNYHPGMKYHLLQAEDMKPKLRKLGGW

Organism: Aspergillus niger (NCBI:txid5061)

Solvent-accessible surface area: 10713 Å² total; per-residue (Å²): 183,31,8,15,0,0,0,1,0,1,16,1,0,43,9,55,22,44,30,112,28,88,48,11,45,75,110,47,31,12,5,24,37,113,82,23,102,32,22,14,0,86,6,25,1,2,0,1,18,0,2,47,81,16,49,71,51,54,1,12,0,0,2,10,9,34,27,9,0,0,0,20,51,93,54,8,88,88,122,120,24,10,0,20,26,5,3,153,63,0,56,100,57,1,4,128,81,43,102,68,0,72,5,38,29,133,39,0,0,3,0,5,0,4,0,3,11,0,0,14,72,3,19,146,75,42,88,14,113,92,39,0,57,119,0,10,66,70,1,38,49,2,2,42,65,0,33,185,35,17,0,55,27,2,0,2,2,14,0,0,2,0,3,74,0,19,68,10,66,144,78,25,156,120,25,24,122,83,0,33,98,8,1,53,22,0,17,107,44,4,90,30,19,4,84,100,5,44,178,137,42,65,79,20,45,15,12,51,2,58,0,89,50,16,0,19,108,0,5,95,74,21,96,72,59,51,2,87,57,19,72,36,84,52,104,54,0,57,51,8,1,0,58,48,63,31,24,0,0,48,57,2,1,51,43,1,0,81,36,0,63,61,93,0,158,123,0,42,0,20